Protein AF-A0A4S4KK33-F1 (afdb_monomer)

Solvent-accessible surface area (backbone atoms only — not comparable to full-atom values): 19042 Å² total; per-residue (Å²): 131,81,62,65,60,78,78,39,55,67,59,52,51,49,43,65,68,32,61,82,63,27,30,57,59,35,50,60,53,40,49,52,50,53,51,52,51,47,40,55,71,62,38,35,81,70,70,79,45,57,53,69,57,55,54,53,50,49,56,51,50,53,50,51,22,51,68,48,25,53,60,50,47,50,58,44,72,74,47,94,74,65,61,87,76,65,54,51,54,61,48,34,41,45,42,35,41,26,43,40,14,49,49,28,41,56,52,55,73,62,44,56,50,79,40,73,63,37,55,54,42,52,52,51,13,50,54,30,30,50,54,26,46,56,53,47,51,52,52,49,54,53,47,53,53,32,35,74,75,72,44,80,66,64,73,85,53,34,33,36,39,23,42,56,11,21,61,36,3,40,47,17,35,22,38,34,46,41,16,56,51,34,35,53,29,30,50,65,67,74,41,98,40,90,60,43,17,58,51,46,24,55,52,20,44,54,52,18,51,56,27,37,54,53,12,53,49,34,42,51,61,40,45,50,54,56,78,76,70,54,81,91,71,88,71,67,88,47,59,66,28,35,51,57,27,37,37,54,51,16,67,72,70,68,39,65,66,37,45,54,51,31,50,53,53,49,51,55,48,52,52,51,51,52,52,50,53,50,52,51,51,50,37,54,75,71,49,64,77,79,59,76,53,70,68,59,56,51,52,52,50,54,52,50,52,54,49,50,50,52,56,48,54,52,50,51,52,56,49,53,54,51,50,52,51,50,50,51,53,52,51,51,53,52,52,51,52,56,47,55,55,51,53,52,56,50,52,55,56,53,55,58,60,60,64,74,68,77,80,77,130

Mean predicted aligned error: 13.28 Å

Sequence (361 aa):
MPDPRVVYPRQAKRLITDPTKGIFVPLVVLSFATIIIGTINYGVPTGRISADFIYGLFWTYVSMSVIVCFPMLMIWFNKPHDLTQFTPAWAFLVFPMMLVGVVAFNVLRVIEASEPRALGVLLTGYIFQGLGFFMTFFYICIYIIRIMTTGFLDGHQANGAFVACGPPGFTALALISLGDAARKILKEHHLVSESAGEIWYASSVLSGLLLFGLAVFFFVFGALPYWFKLHKHLSEILGLGWILTLRKLGDIFGWNGFNIWHMIMTILMCITWVILFVLTAVAFWKGEIFISTPEEIIRDTYWLDMKLNQDLEKRSSDSEDIERGSENTTAEMSHYRRQAGRDQGHIETVTVQVHSVSARD

InterPro domains:
  IPR004695 Transporter protein SLAC1/Mae1/ Ssu1/TehA [PF03595] (6-280)
  IPR030185 Malic acid transport protein [PTHR31162] (6-294)
  IPR030185 Malic acid transport protein [cd09317] (6-277)
  IPR038665 Voltage-dependent anion channel superfamily [G3DSA:1.50.10.150] (5-292)

Secondary structure (DSSP, 8-state):
---HHHH-HHHHHHHHH-HHHHTTTHHHHHHHHHHHHHIIIIIGGGT-S-HHHHHHHHHHHHHHHHHHHHHHHHHHHTS---GGG--GGGGGGTHHHHHHHHHHHHHTTTS-TTSHHHHHHHHHHHHHHHHHHHHHHHHHHHHHHHHHHH-S--GGGGGHHHHTTHHHHHHHHHHHHHHHHHHHHHHHTT-S-TTHHHHHHHHHHHHHHHHHHHHHHHHHHHHHHHHHT--S--------HHHHHHHHHHHHHT-HHHHHHHHHHHHHHHHHHHHHHHHHHHHHHHTTTT---HHHHHHHHHHHHHHHHHHHHHHHHHHHHHHHHHHHHHHHHHHHHHHHHHHHHHHHHHHHHHHTSSS--

Foldseek 3Di:
DPDVCVVCVPVVVVLCLDLVSVLCVLVVLVVLLVVLLCCLVPVVVVVNDALVVSLVSLVVSQVSLCVSLPVSVVSNVVDDDDLLPQFLSSLSSLVSLLCSLVSLLSSLVRDDLLDPSNVVSLVSSVVSNVVSLVVLVVSLVSVVVNCVVNNADDDPRLLSLLSNLASLLQSLVSQLSSLQSQLSNCCSVVPDHNCPSVVSNVVSNVSSVVSLVVSVVSNVVSCVCVVPPDDPDDDHRDHPRSLSSLVVNCVVVVPVVSVVVSVVVVVVVVVNVVVNVVVVVVCVVVVVPPDDPPVVVVVVVVVVVVVVVVVVVVVVVVVVVVVVVVVVVVVVVVVVVVVVVVVVVVVVVVVVVVVVVPPDD

Nearest PDB structures (foldseek):
  8dp5-assembly1_C  TM=2.763E-01  e=9.494E+00  Homo sapiens

Radius of gyration: 33.26 Å; Cα contacts (8 Å, |Δi|>4): 345; chains: 1; bounding box: 112×92×53 Å

pLDDT: mean 78.85, std 16.41, range [33.22, 97.25]

Structure (mmCIF, N/CA/C/O backbone):
data_AF-A0A4S4KK33-F1
#
_entry.id   AF-A0A4S4KK33-F1
#
loop_
_atom_site.group_PDB
_atom_site.id
_atom_site.type_symbol
_atom_site.label_atom_id
_atom_site.label_alt_id
_atom_site.label_comp_id
_atom_site.label_asym_id
_atom_site.label_entity_id
_atom_site.label_seq_id
_atom_site.pdbx_PDB_ins_code
_atom_site.Cartn_x
_atom_site.Cartn_y
_atom_site.Cartn_z
_atom_site.occupancy
_atom_site.B_iso_or_equiv
_atom_site.auth_seq_id
_atom_site.auth_comp_id
_atom_site.auth_asym_id
_atom_site.auth_atom_id
_atom_site.pdbx_PDB_model_num
ATOM 1 N N . MET A 1 1 ? 20.549 -21.203 7.295 1.00 37.06 1 MET A N 1
ATOM 2 C CA . MET A 1 1 ? 21.391 -20.432 6.356 1.00 37.06 1 MET A CA 1
ATOM 3 C C . MET A 1 1 ? 21.739 -19.115 7.026 1.00 37.06 1 MET A C 1
ATOM 5 O O . MET A 1 1 ? 20.806 -18.459 7.476 1.00 37.06 1 MET A O 1
ATOM 9 N N . PRO A 1 2 ? 23.024 -18.757 7.180 1.00 33.22 2 PRO A N 1
ATOM 10 C CA . PRO A 1 2 ? 23.395 -17.434 7.669 1.00 33.22 2 PRO A CA 1
ATOM 11 C C . PRO A 1 2 ? 22.973 -16.373 6.641 1.00 33.22 2 PRO A C 1
ATOM 13 O O . PRO A 1 2 ? 23.063 -16.614 5.439 1.00 33.22 2 PRO A O 1
ATOM 16 N N . ASP A 1 3 ? 22.483 -15.229 7.118 1.00 37.06 3 ASP A N 1
ATOM 17 C CA . ASP A 1 3 ? 22.036 -14.097 6.297 1.00 37.06 3 ASP A CA 1
ATOM 18 C C . ASP A 1 3 ? 23.158 -13.654 5.323 1.00 37.06 3 ASP A C 1
ATOM 20 O O . ASP A 1 3 ? 24.266 -13.349 5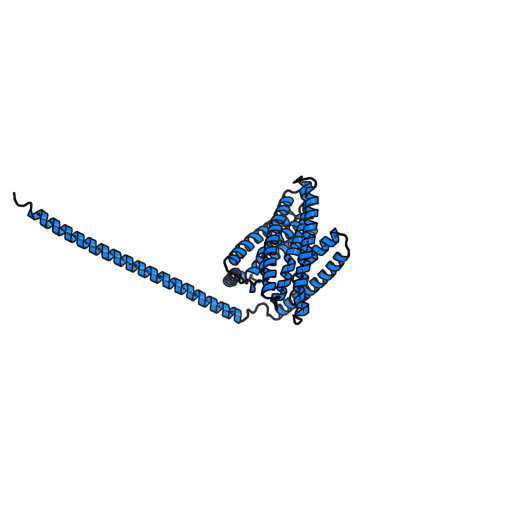.784 1.00 37.06 3 ASP A O 1
ATOM 24 N N . PRO A 1 4 ? 22.917 -13.593 3.995 1.00 46.47 4 PRO A N 1
ATOM 25 C CA . PRO A 1 4 ? 23.913 -13.171 3.003 1.00 46.47 4 PRO A CA 1
ATOM 26 C C . PRO A 1 4 ? 24.556 -11.809 3.309 1.00 46.47 4 PRO A C 1
ATOM 28 O O . PRO A 1 4 ? 25.685 -11.542 2.893 1.00 46.47 4 PRO A O 1
ATOM 31 N N . ARG A 1 5 ? 23.870 -10.948 4.075 1.00 43.03 5 ARG A N 1
ATOM 32 C CA . ARG A 1 5 ? 24.377 -9.636 4.512 1.00 43.03 5 ARG A CA 1
ATOM 33 C C . ARG A 1 5 ? 25.587 -9.734 5.441 1.00 43.03 5 ARG A C 1
ATOM 35 O O . ARG A 1 5 ? 26.415 -8.826 5.444 1.00 43.03 5 ARG A O 1
ATOM 42 N N . VAL A 1 6 ? 25.698 -10.827 6.197 1.00 43.81 6 VAL A N 1
ATOM 43 C CA . VAL A 1 6 ? 26.829 -11.095 7.099 1.00 43.81 6 VAL A CA 1
ATOM 44 C C . VAL A 1 6 ? 28.029 -11.640 6.321 1.00 43.81 6 VAL A C 1
ATOM 46 O O . VAL A 1 6 ? 29.170 -11.376 6.689 1.00 43.81 6 VAL A O 1
ATOM 49 N N . VAL A 1 7 ? 27.784 -12.346 5.214 1.00 49.03 7 VAL A N 1
ATOM 50 C CA . VAL A 1 7 ? 28.835 -12.994 4.414 1.00 49.03 7 VAL A CA 1
ATOM 51 C C . VAL A 1 7 ? 29.443 -12.033 3.377 1.00 49.03 7 VAL A C 1
ATOM 53 O O . VAL A 1 7 ? 30.643 -12.101 3.125 1.00 49.03 7 VAL A O 1
ATOM 56 N N . TYR A 1 8 ? 28.673 -11.068 2.844 1.00 49.62 8 TYR A N 1
ATOM 57 C CA . TYR A 1 8 ? 29.161 -10.086 1.856 1.00 49.62 8 TYR A CA 1
ATOM 58 C C . TYR A 1 8 ? 28.671 -8.643 2.117 1.00 49.62 8 TYR A C 1
ATOM 60 O O . TYR A 1 8 ? 27.920 -8.066 1.319 1.00 49.62 8 TYR A O 1
ATOM 68 N N . PRO A 1 9 ? 29.139 -7.976 3.191 1.00 52.44 9 PRO A N 1
ATOM 69 C CA . PRO A 1 9 ? 28.688 -6.628 3.568 1.00 52.44 9 PRO A CA 1
ATOM 70 C C . PRO A 1 9 ? 28.944 -5.565 2.483 1.00 52.44 9 PRO A C 1
ATOM 72 O O . PRO A 1 9 ? 28.237 -4.559 2.393 1.00 52.44 9 PRO A O 1
ATOM 75 N N . ARG A 1 10 ? 29.938 -5.788 1.613 1.00 55.59 10 ARG A N 1
ATOM 76 C CA . ARG A 1 10 ? 30.282 -4.877 0.510 1.00 55.59 10 ARG A CA 1
ATOM 77 C C . ARG A 1 10 ? 29.262 -4.918 -0.636 1.00 55.59 10 ARG A C 1
ATOM 79 O O . ARG A 1 10 ? 28.954 -3.862 -1.181 1.00 55.59 10 ARG A O 1
ATOM 86 N N . GLN A 1 11 ? 28.704 -6.085 -0.965 1.00 57.44 11 GLN A N 1
ATOM 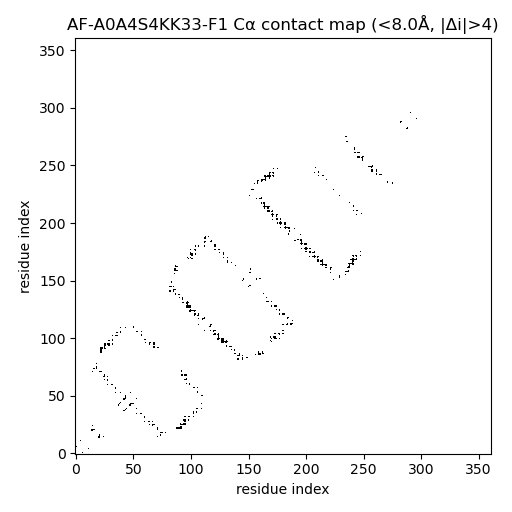87 C CA . GLN A 1 11 ? 27.673 -6.226 -2.006 1.00 57.44 11 GLN A CA 1
ATOM 88 C C . GLN A 1 11 ? 26.318 -5.679 -1.536 1.00 57.44 11 GLN A C 1
ATOM 90 O O . GLN A 1 11 ? 25.659 -4.961 -2.285 1.00 57.44 11 GLN A O 1
ATOM 95 N N . ALA A 1 12 ? 25.954 -5.889 -0.265 1.00 59.28 12 ALA A N 1
ATOM 96 C CA . ALA A 1 12 ? 24.765 -5.270 0.327 1.00 59.28 12 ALA A CA 1
ATOM 97 C C . ALA A 1 12 ? 24.847 -3.730 0.314 1.00 59.28 12 ALA A C 1
ATOM 99 O O . ALA A 1 12 ? 23.889 -3.056 -0.066 1.00 59.28 12 ALA A O 1
ATOM 100 N N . LYS A 1 13 ? 26.015 -3.159 0.652 1.00 59.53 13 LYS A N 1
ATOM 101 C CA . LYS A 1 13 ? 26.241 -1.706 0.574 1.00 59.53 13 LYS A CA 1
ATOM 102 C C . LYS A 1 13 ? 26.138 -1.180 -0.862 1.00 59.53 13 LYS A C 1
ATOM 104 O O . LYS A 1 13 ? 25.579 -0.106 -1.062 1.00 59.53 13 LYS A O 1
ATOM 109 N N . ARG A 1 14 ? 26.631 -1.923 -1.860 1.00 62.66 14 ARG A N 1
ATOM 110 C CA . ARG A 1 14 ? 26.489 -1.562 -3.284 1.00 62.66 14 ARG A CA 1
ATOM 111 C C . ARG A 1 14 ? 25.032 -1.545 -3.725 1.00 62.66 14 ARG A C 1
ATOM 113 O O . ARG A 1 14 ? 24.610 -0.548 -4.292 1.00 62.66 14 ARG A O 1
ATOM 120 N N . LEU A 1 15 ? 24.265 -2.584 -3.394 1.00 65.38 15 LEU A N 1
ATOM 121 C CA . LEU A 1 15 ? 22.841 -2.671 -3.731 1.00 65.38 15 LEU A CA 1
ATOM 122 C C . LEU A 1 15 ? 22.039 -1.490 -3.163 1.00 65.38 15 LEU A C 1
ATOM 124 O O . LEU A 1 15 ? 21.191 -0.933 -3.848 1.00 65.38 15 LEU A O 1
ATOM 128 N N . ILE A 1 16 ? 22.344 -1.090 -1.927 1.00 65.94 16 ILE A N 1
ATOM 129 C CA . ILE A 1 16 ? 21.713 0.051 -1.245 1.00 65.94 16 ILE A CA 1
ATOM 130 C C . ILE A 1 16 ? 22.127 1.400 -1.860 1.00 65.94 16 ILE A C 1
ATOM 132 O O . ILE A 1 16 ? 21.353 2.350 -1.829 1.00 65.94 16 ILE A O 1
ATOM 136 N N . THR A 1 17 ? 23.343 1.503 -2.402 1.00 64.81 17 THR A N 1
ATOM 137 C CA . THR A 1 17 ? 23.890 2.765 -2.941 1.00 64.81 17 THR A CA 1
ATOM 138 C C . THR A 1 17 ? 23.613 2.936 -4.444 1.00 64.81 17 THR A C 1
ATOM 140 O O . THR A 1 17 ? 23.771 4.032 -4.993 1.00 64.81 17 THR A O 1
ATOM 143 N N . ASP A 1 18 ? 23.210 1.866 -5.132 1.00 67.62 18 ASP A N 1
ATOM 144 C CA . ASP A 1 18 ? 22.768 1.914 -6.523 1.00 67.62 18 ASP A CA 1
ATOM 145 C C . ASP A 1 18 ? 21.332 2.468 -6.582 1.00 67.62 18 ASP A C 1
ATOM 147 O O . ASP A 1 18 ? 20.422 1.831 -6.053 1.00 67.62 18 ASP A O 1
ATOM 151 N N . PRO A 1 19 ? 21.091 3.627 -7.218 1.00 61.44 19 PRO A N 1
ATOM 152 C CA . PRO A 1 19 ? 19.757 4.220 -7.292 1.00 61.44 19 PRO A CA 1
ATOM 153 C C . PRO A 1 19 ? 18.752 3.301 -7.995 1.00 61.44 19 PRO A C 1
ATOM 155 O O . PRO A 1 19 ? 17.600 3.244 -7.585 1.00 61.44 19 PRO A O 1
ATOM 158 N N . THR A 1 20 ? 19.175 2.526 -8.997 1.00 65.69 20 THR A N 1
ATOM 159 C CA . THR A 1 20 ? 18.259 1.722 -9.822 1.00 65.69 20 THR A CA 1
ATOM 160 C C . THR A 1 20 ? 17.877 0.421 -9.129 1.00 65.69 20 THR A C 1
ATOM 162 O O . THR A 1 20 ? 16.727 -0.004 -9.197 1.00 65.69 20 THR A O 1
ATOM 165 N N . LYS A 1 21 ? 18.831 -0.215 -8.436 1.00 70.62 21 LYS A N 1
ATOM 166 C CA . LYS A 1 21 ? 18.584 -1.453 -7.679 1.00 70.62 21 LYS A CA 1
ATOM 167 C C . LYS A 1 21 ? 18.080 -1.177 -6.249 1.00 70.62 21 LYS A C 1
ATOM 169 O O . LYS A 1 21 ? 17.378 -2.006 -5.670 1.00 70.62 21 LYS A O 1
ATOM 174 N N . GLY A 1 22 ? 18.364 0.007 -5.705 1.00 75.69 22 GLY A N 1
ATOM 175 C CA . GLY A 1 22 ? 17.972 0.448 -4.365 1.00 75.69 22 GLY A CA 1
ATOM 176 C C . GLY A 1 22 ? 16.464 0.641 -4.175 1.00 75.69 22 GLY A C 1
ATOM 177 O O . GLY A 1 22 ? 15.975 0.509 -3.053 1.00 75.69 22 GLY A O 1
ATOM 178 N N . ILE A 1 23 ? 15.700 0.847 -5.259 1.00 82.50 23 ILE A N 1
ATOM 179 C CA . ILE A 1 23 ? 14.232 1.005 -5.211 1.00 82.50 23 ILE A CA 1
ATOM 180 C C . ILE A 1 23 ? 13.503 -0.206 -4.614 1.00 82.50 23 ILE A C 1
ATOM 182 O O . ILE A 1 23 ? 12.387 -0.068 -4.119 1.00 82.50 23 ILE A O 1
ATOM 186 N N . PHE A 1 24 ? 14.127 -1.389 -4.635 1.00 84.38 24 PHE A N 1
ATOM 187 C CA . PHE A 1 24 ? 13.557 -2.622 -4.091 1.00 84.38 24 PHE A CA 1
ATOM 188 C C . PHE A 1 24 ? 13.859 -2.816 -2.597 1.00 84.38 24 PHE A C 1
ATOM 190 O O . PHE A 1 24 ? 13.216 -3.636 -1.946 1.00 84.38 24 PHE A O 1
ATOM 197 N N . VAL A 1 25 ? 14.796 -2.061 -2.009 1.00 85.56 25 VAL A N 1
ATOM 198 C CA . VAL A 1 25 ? 15.148 -2.196 -0.582 1.00 85.56 25 VAL A CA 1
ATOM 199 C C . VAL A 1 25 ? 13.955 -1.917 0.349 1.00 85.56 25 VAL A C 1
ATOM 201 O O . VAL A 1 25 ? 13.741 -2.699 1.282 1.00 85.56 25 VAL A O 1
ATOM 204 N N . PRO A 1 26 ? 13.114 -0.893 0.101 1.00 90.44 26 PRO A N 1
ATOM 205 C CA . PRO A 1 26 ? 11.901 -0.657 0.885 1.00 90.44 26 PRO A CA 1
ATOM 206 C C . PRO A 1 26 ? 10.893 -1.823 0.866 1.00 90.44 26 PRO A C 1
ATOM 208 O O . PRO A 1 26 ? 10.092 -1.948 1.793 1.00 90.44 26 PRO A O 1
ATOM 211 N N . LEU A 1 27 ? 10.954 -2.739 -0.110 1.00 87.81 27 LEU A N 1
ATOM 212 C CA . LEU A 1 27 ? 10.070 -3.915 -0.156 1.00 87.81 27 LEU A CA 1
ATOM 213 C C . LEU A 1 27 ? 10.302 -4.895 1.004 1.00 87.81 27 LEU A C 1
ATOM 215 O O . LEU A 1 27 ? 9.400 -5.648 1.375 1.00 87.81 27 LEU A O 1
ATOM 219 N N . VAL A 1 28 ? 11.479 -4.856 1.634 1.00 89.12 28 VAL A N 1
ATOM 220 C CA . VAL A 1 28 ? 11.723 -5.603 2.875 1.00 89.12 28 VAL A CA 1
ATOM 221 C C . VAL A 1 28 ? 10.777 -5.113 3.972 1.00 89.12 28 VAL A C 1
ATOM 223 O O . VAL A 1 28 ? 10.127 -5.921 4.629 1.00 89.12 28 VAL A O 1
ATOM 226 N N . VAL A 1 29 ? 10.628 -3.792 4.121 1.00 92.81 29 VAL A N 1
ATOM 227 C CA . VAL A 1 29 ? 9.675 -3.198 5.073 1.00 92.81 29 VAL A CA 1
ATOM 228 C C . VAL A 1 29 ? 8.245 -3.544 4.674 1.00 92.81 29 VAL A C 1
ATOM 230 O O . VAL A 1 29 ? 7.446 -3.931 5.521 1.00 92.81 29 VAL A O 1
ATOM 233 N N . LEU A 1 30 ? 7.930 -3.503 3.377 1.00 90.81 30 LEU A N 1
ATOM 234 C CA . LEU A 1 30 ? 6.617 -3.900 2.864 1.00 90.81 30 LEU A CA 1
ATOM 235 C C . LEU A 1 30 ? 6.228 -5.332 3.274 1.00 90.81 30 LEU A C 1
ATOM 237 O O . LEU A 1 30 ? 5.075 -5.589 3.620 1.00 90.81 30 LEU A O 1
ATOM 241 N N . SER A 1 31 ? 7.195 -6.249 3.306 1.00 91.12 31 SER A N 1
ATOM 242 C CA . SER A 1 31 ? 6.968 -7.632 3.738 1.00 91.12 31 SER A CA 1
ATOM 243 C C . SER A 1 31 ? 6.550 -7.703 5.213 1.00 91.12 31 SER A C 1
ATOM 245 O O . SER A 1 31 ? 5.610 -8.427 5.547 1.00 91.12 31 SER A O 1
ATOM 247 N N . PHE A 1 32 ? 7.138 -6.880 6.090 1.00 91.75 32 PHE A N 1
ATOM 248 C CA . PHE A 1 32 ? 6.698 -6.768 7.489 1.00 91.75 32 PHE A CA 1
ATOM 249 C C . PHE A 1 32 ? 5.241 -6.305 7.616 1.00 91.75 32 PHE A C 1
ATOM 251 O O . PHE A 1 32 ? 4.523 -6.833 8.461 1.00 91.75 32 PHE A O 1
ATOM 258 N N . ALA A 1 33 ? 4.764 -5.402 6.751 1.00 92.81 33 ALA A N 1
ATOM 259 C CA . ALA A 1 33 ? 3.347 -5.017 6.731 1.00 92.81 33 ALA A CA 1
ATOM 260 C C . ALA A 1 33 ? 2.433 -6.229 6.497 1.00 92.81 33 ALA A C 1
ATOM 262 O O . ALA A 1 33 ? 1.457 -6.418 7.222 1.00 92.81 33 ALA A O 1
ATOM 263 N N . THR A 1 34 ? 2.763 -7.080 5.520 1.00 90.94 34 THR A N 1
ATOM 264 C CA . THR A 1 34 ? 1.965 -8.286 5.239 1.00 90.94 34 THR A CA 1
ATOM 265 C C . THR A 1 34 ? 1.985 -9.284 6.397 1.00 90.94 34 THR A C 1
ATOM 267 O O . THR A 1 34 ? 0.947 -9.862 6.712 1.00 90.94 34 THR A O 1
ATOM 270 N N . ILE A 1 35 ? 3.121 -9.420 7.093 1.00 93.38 35 ILE A N 1
ATOM 271 C CA . ILE A 1 35 ? 3.243 -10.252 8.298 1.00 93.38 35 ILE A CA 1
ATOM 272 C C . ILE A 1 35 ? 2.356 -9.708 9.421 1.00 93.38 35 ILE A C 1
ATOM 274 O O . ILE A 1 35 ? 1.626 -10.478 10.041 1.00 93.38 35 ILE A O 1
ATOM 278 N N . ILE A 1 36 ? 2.364 -8.395 9.670 1.00 93.81 36 ILE A N 1
ATOM 279 C CA . ILE A 1 36 ? 1.508 -7.764 10.687 1.00 93.81 36 ILE A CA 1
ATOM 280 C C . ILE A 1 36 ? 0.030 -7.987 10.350 1.00 93.81 36 ILE A C 1
ATOM 282 O O . ILE A 1 36 ? -0.731 -8.453 11.195 1.00 93.81 36 ILE A O 1
ATOM 286 N N . ILE A 1 37 ? -0.376 -7.735 9.103 1.00 93.44 37 ILE A N 1
ATOM 287 C CA . ILE A 1 37 ? -1.761 -7.938 8.650 1.00 93.44 37 ILE A CA 1
ATOM 288 C C . ILE A 1 37 ? -2.169 -9.415 8.766 1.00 93.44 37 ILE A C 1
ATOM 290 O O . ILE A 1 37 ? -3.276 -9.719 9.211 1.00 93.44 37 ILE A O 1
ATOM 294 N N . GLY A 1 38 ? -1.285 -10.349 8.406 1.00 91.56 38 GLY A N 1
ATOM 295 C CA . GLY A 1 38 ? -1.512 -11.783 8.593 1.00 91.56 38 GLY A CA 1
ATOM 296 C C . GLY A 1 38 ? -1.662 -12.154 10.070 1.00 91.56 38 GLY A C 1
ATOM 297 O O . GLY A 1 38 ? -2.585 -12.872 10.442 1.00 91.56 38 GLY A O 1
ATOM 298 N N . THR A 1 39 ? -0.816 -11.594 10.930 1.00 92.44 39 THR A N 1
ATOM 299 C CA . THR A 1 39 ? -0.858 -11.802 12.384 1.00 92.44 39 THR A CA 1
ATOM 300 C C . THR A 1 39 ? -2.175 -11.300 12.985 1.00 92.44 39 THR A C 1
ATOM 302 O O . THR A 1 39 ? -2.770 -11.977 13.820 1.00 92.44 39 THR A O 1
ATOM 305 N N . ILE A 1 40 ? -2.683 -10.161 12.511 1.00 92.88 40 ILE A N 1
ATOM 306 C CA . ILE A 1 40 ? -3.990 -9.618 12.907 1.00 92.88 40 ILE A CA 1
ATOM 307 C C . ILE A 1 40 ? -5.134 -10.531 12.453 1.00 92.88 40 ILE A C 1
ATOM 309 O O . ILE A 1 40 ? -6.043 -10.803 13.228 1.00 92.88 40 ILE A O 1
ATOM 313 N N . ASN A 1 41 ? -5.107 -11.020 11.212 1.00 90.06 41 ASN A N 1
ATOM 314 C CA . ASN A 1 41 ? -6.209 -11.821 10.671 1.00 90.06 41 ASN A CA 1
ATOM 315 C C . ASN A 1 41 ? -6.233 -13.270 11.175 1.00 90.06 41 ASN A C 1
ATOM 317 O O . ASN A 1 41 ? -7.313 -13.843 11.276 1.00 90.06 41 ASN A O 1
ATOM 321 N N . TYR A 1 42 ? -5.077 -13.861 11.485 1.00 89.06 42 TYR A N 1
ATOM 322 C CA . TYR A 1 42 ? -4.979 -15.279 11.854 1.00 89.06 42 TYR A CA 1
ATOM 323 C C . TYR A 1 42 ? -4.537 -15.508 13.300 1.00 89.06 42 TYR A C 1
ATOM 325 O O . TYR A 1 42 ? -4.951 -16.482 13.916 1.00 89.06 42 TYR A O 1
ATOM 333 N N . GLY A 1 43 ? -3.704 -14.632 13.858 1.00 86.81 43 GLY A N 1
ATOM 334 C CA . GLY A 1 43 ? -3.152 -14.792 15.202 1.00 86.81 43 GLY A CA 1
ATOM 335 C C . GLY A 1 43 ? -4.055 -14.228 16.297 1.00 86.81 43 GLY A C 1
ATOM 336 O O . GLY A 1 43 ? -4.306 -14.907 17.291 1.00 86.81 43 GLY A O 1
ATOM 337 N N . VAL A 1 44 ? -4.600 -13.025 16.107 1.00 88.31 44 VAL A N 1
ATOM 338 C CA . VAL A 1 44 ? -5.472 -12.375 17.106 1.00 88.31 44 VAL A CA 1
ATOM 339 C C . VAL A 1 44 ? -6.753 -13.177 17.388 1.00 88.31 44 VAL A C 1
ATOM 341 O O . VAL A 1 44 ? -7.036 -13.403 18.564 1.00 88.31 44 VAL A O 1
ATOM 344 N N . PRO A 1 45 ? -7.489 -13.715 16.389 1.00 88.06 45 PRO A N 1
ATOM 345 C CA . PRO A 1 45 ? -8.699 -14.499 16.659 1.00 88.06 45 PRO A CA 1
ATOM 346 C C . PRO A 1 45 ? -8.458 -15.778 17.471 1.00 88.06 45 PRO A C 1
ATOM 348 O O . PRO A 1 45 ? -9.393 -16.315 18.052 1.00 88.06 45 PRO A O 1
ATOM 351 N N . THR A 1 46 ? -7.216 -16.271 17.538 1.00 86.69 46 THR A N 1
ATOM 352 C CA . THR A 1 46 ? -6.866 -17.443 18.361 1.00 86.69 46 THR A CA 1
ATOM 353 C C . THR A 1 46 ? -6.653 -17.108 19.840 1.00 86.69 46 THR A C 1
ATOM 355 O O . THR A 1 46 ? -6.372 -18.009 20.628 1.00 86.69 46 THR A O 1
ATOM 358 N N . GLY A 1 47 ? -6.724 -15.827 20.225 1.00 83.06 47 GLY A N 1
ATOM 359 C CA . GLY A 1 47 ? -6.492 -15.352 21.594 1.00 83.06 47 GLY A CA 1
ATOM 360 C C . GLY A 1 47 ? -5.029 -15.405 22.049 1.00 83.06 47 GLY A C 1
ATOM 361 O O . GLY A 1 47 ? -4.723 -15.049 23.181 1.00 83.06 47 GLY A O 1
ATOM 362 N N . ARG A 1 48 ? -4.104 -15.839 21.181 1.00 81.62 48 ARG A N 1
ATOM 363 C CA . ARG A 1 48 ? -2.672 -15.981 21.504 1.00 81.62 48 ARG A CA 1
ATOM 364 C C . ARG A 1 48 ? -1.897 -14.667 21.438 1.00 81.62 48 ARG A C 1
ATOM 366 O O . ARG A 1 48 ? -0.775 -14.603 21.930 1.00 81.62 48 ARG A O 1
ATOM 373 N N . ILE A 1 49 ? -2.457 -13.649 20.788 1.00 88.25 49 ILE A N 1
ATOM 374 C CA . ILE A 1 49 ? -1.784 -12.379 20.512 1.00 88.25 49 ILE A CA 1
ATOM 375 C C . ILE A 1 49 ? -2.624 -11.239 21.077 1.00 88.25 49 ILE A C 1
ATOM 377 O O . ILE A 1 49 ? -3.787 -11.093 20.714 1.00 88.25 49 ILE A O 1
ATOM 381 N N . SER A 1 50 ? -2.015 -10.439 21.954 1.00 90.44 50 SER A N 1
ATOM 382 C CA . SER A 1 50 ? -2.654 -9.280 22.587 1.00 90.44 50 SER A CA 1
ATOM 383 C C . SER A 1 50 ? -2.717 -8.069 21.648 1.00 90.44 50 SER A C 1
ATOM 385 O O . SER A 1 50 ? -1.835 -7.874 20.805 1.00 90.44 50 SER A O 1
ATOM 387 N N . ALA A 1 51 ? -3.723 -7.214 21.848 1.00 90.06 51 ALA A N 1
ATOM 388 C CA . ALA A 1 51 ? -3.858 -5.919 21.183 1.00 90.06 51 ALA A CA 1
ATOM 389 C C . ALA A 1 51 ? -2.632 -5.013 21.410 1.00 90.06 51 ALA A C 1
ATOM 391 O O . ALA A 1 51 ? -2.162 -4.368 20.471 1.00 90.06 51 ALA A O 1
ATOM 392 N N . ASP A 1 52 ? -2.043 -5.041 22.612 1.00 91.94 52 ASP A N 1
ATOM 393 C CA . ASP A 1 52 ? -0.845 -4.256 22.951 1.00 91.94 52 ASP A CA 1
ATOM 394 C C . ASP A 1 52 ? 0.364 -4.631 22.083 1.00 91.94 52 ASP A C 1
ATOM 396 O O . ASP A 1 52 ? 1.142 -3.772 21.662 1.00 91.94 52 ASP A O 1
ATOM 400 N N . PHE A 1 53 ? 0.513 -5.921 21.766 1.00 93.56 53 PHE A N 1
ATOM 401 C CA . PHE A 1 53 ? 1.596 -6.394 20.907 1.00 93.56 53 PHE A CA 1
ATOM 402 C C . PHE A 1 53 ? 1.425 -5.892 19.470 1.00 93.56 53 PHE A C 1
ATOM 404 O O . PHE A 1 53 ? 2.381 -5.423 18.853 1.00 93.56 53 PHE A O 1
ATOM 411 N N . ILE A 1 54 ? 0.194 -5.926 18.950 1.00 94.56 54 ILE A N 1
ATOM 412 C CA . ILE A 1 54 ? -0.134 -5.390 17.623 1.00 94.56 54 ILE A CA 1
ATOM 413 C C . ILE A 1 54 ? 0.107 -3.876 17.563 1.00 94.56 54 ILE A C 1
ATOM 415 O O . ILE A 1 54 ? 0.652 -3.381 16.576 1.00 94.56 54 ILE A O 1
ATOM 419 N N . TYR A 1 55 ? -0.228 -3.145 18.627 1.00 94.94 55 TYR A N 1
ATOM 420 C CA . TYR A 1 55 ? 0.061 -1.717 18.737 1.00 94.94 55 TYR A CA 1
ATOM 421 C C . TYR A 1 55 ? 1.573 -1.425 18.719 1.00 94.94 55 TYR A C 1
ATOM 423 O O . TYR A 1 55 ? 2.024 -0.524 18.009 1.00 94.94 55 TYR A O 1
ATOM 431 N N . GLY A 1 56 ? 2.385 -2.222 19.422 1.00 95.06 56 GLY A N 1
ATOM 432 C CA . GLY A 1 56 ? 3.848 -2.121 19.358 1.00 95.06 56 GLY A CA 1
ATOM 433 C C . GLY A 1 56 ? 4.414 -2.421 17.962 1.00 95.06 56 GLY A C 1
ATOM 434 O O . GLY A 1 56 ? 5.301 -1.712 17.472 1.00 95.06 56 GLY A O 1
ATOM 435 N N . LEU A 1 57 ? 3.864 -3.428 17.274 1.00 95.56 57 LEU A N 1
ATOM 436 C CA . LEU A 1 57 ? 4.235 -3.753 15.894 1.00 95.56 57 LEU A CA 1
ATOM 437 C C . LEU A 1 57 ? 3.874 -2.633 14.912 1.00 95.56 57 LEU A C 1
ATOM 439 O O . LEU A 1 57 ? 4.652 -2.359 13.999 1.00 95.56 57 LEU A O 1
ATOM 443 N N . PHE A 1 58 ? 2.739 -1.959 15.111 1.00 96.50 58 PHE A N 1
ATOM 444 C CA . PHE A 1 58 ? 2.337 -0.813 14.296 1.00 96.50 58 PHE A CA 1
ATOM 445 C C . PHE A 1 58 ? 3.389 0.302 14.330 1.00 96.50 58 PHE A C 1
ATOM 447 O O . PHE A 1 58 ? 3.889 0.710 13.282 1.00 96.50 58 PHE A O 1
ATOM 454 N N . TRP A 1 59 ? 3.794 0.752 15.519 1.00 97.25 59 TRP A N 1
ATOM 455 C CA . TRP A 1 59 ? 4.801 1.812 15.648 1.00 97.25 59 TRP A CA 1
ATOM 456 C C . TRP A 1 59 ? 6.186 1.389 15.164 1.00 97.25 59 TRP A C 1
ATOM 458 O O . TRP A 1 59 ? 6.914 2.196 14.580 1.00 97.25 59 TRP A O 1
ATOM 468 N N . THR A 1 60 ? 6.530 0.113 15.344 1.00 96.50 60 THR A N 1
ATOM 469 C CA . THR A 1 60 ? 7.750 -0.469 14.770 1.00 96.50 60 THR A CA 1
ATOM 470 C C . THR A 1 60 ? 7.731 -0.366 13.244 1.00 96.50 60 THR A C 1
ATOM 472 O O . THR A 1 60 ? 8.699 0.100 12.644 1.00 96.50 60 THR A O 1
ATOM 475 N N . TYR A 1 61 ? 6.612 -0.724 12.609 1.00 96.69 61 TYR A N 1
ATOM 476 C CA . TYR A 1 61 ? 6.441 -0.631 11.161 1.00 96.69 61 TYR A CA 1
ATOM 477 C C . TYR A 1 61 ? 6.508 0.810 10.645 1.00 96.69 61 TYR A C 1
ATOM 479 O O . TYR A 1 61 ? 7.195 1.074 9.656 1.00 96.69 61 TYR A O 1
ATOM 487 N N . VAL A 1 62 ? 5.840 1.749 11.323 1.00 97.06 62 VAL A N 1
ATOM 488 C CA . VAL A 1 62 ? 5.896 3.182 10.988 1.00 97.06 62 VAL A CA 1
ATOM 489 C C . VAL A 1 62 ? 7.341 3.681 11.042 1.00 97.06 62 VAL A C 1
ATOM 491 O O . VAL A 1 62 ? 7.827 4.281 10.084 1.00 97.06 62 VAL A O 1
ATOM 494 N N . SER A 1 63 ? 8.058 3.359 12.121 1.00 96.75 63 SER A N 1
ATOM 495 C CA . SER A 1 63 ? 9.451 3.773 12.314 1.00 96.75 63 SER A CA 1
ATOM 496 C C . SER A 1 63 ? 10.372 3.189 11.242 1.00 96.75 63 SER A C 1
ATOM 498 O O . SER A 1 63 ? 11.142 3.922 10.625 1.00 96.75 63 SER A O 1
ATOM 500 N N . MET A 1 64 ? 10.257 1.887 10.954 1.00 95.25 64 MET A N 1
ATOM 501 C CA . MET A 1 64 ? 11.016 1.239 9.878 1.00 95.25 64 MET A CA 1
ATOM 502 C C . MET A 1 64 ? 10.705 1.847 8.509 1.00 95.25 64 MET A C 1
ATOM 504 O O . MET A 1 64 ? 11.616 2.052 7.709 1.00 95.25 64 MET A O 1
ATOM 508 N N . SER A 1 65 ? 9.438 2.174 8.242 1.00 95.19 65 SER A N 1
ATOM 509 C CA . SER A 1 65 ? 9.021 2.789 6.980 1.00 95.19 65 SER A CA 1
ATOM 510 C C . SER A 1 65 ? 9.687 4.147 6.782 1.00 95.19 65 SER A C 1
ATOM 512 O O . SER A 1 65 ? 10.254 4.391 5.722 1.00 95.19 65 SER A O 1
ATOM 514 N N . VAL A 1 66 ? 9.706 4.999 7.809 1.00 94.88 66 VAL A N 1
ATOM 515 C CA . VAL A 1 66 ? 10.373 6.310 7.758 1.00 94.88 66 VAL A CA 1
ATOM 516 C C . VAL A 1 66 ? 11.892 6.152 7.617 1.00 94.88 66 VAL A C 1
ATOM 518 O O . VAL A 1 66 ? 12.486 6.724 6.703 1.00 94.88 66 VAL A O 1
ATOM 521 N N . ILE A 1 67 ? 12.517 5.338 8.473 1.00 94.75 67 ILE A N 1
ATOM 522 C CA . ILE A 1 67 ? 13.979 5.161 8.517 1.00 94.75 67 ILE A CA 1
ATOM 523 C C . ILE A 1 67 ? 14.525 4.575 7.213 1.00 94.75 67 ILE A C 1
ATOM 525 O O . ILE A 1 67 ? 15.642 4.903 6.829 1.00 94.75 67 ILE A O 1
ATOM 529 N N . VAL A 1 68 ? 13.769 3.723 6.517 1.00 92.06 68 VAL A N 1
ATOM 530 C CA . VAL A 1 68 ? 14.215 3.141 5.243 1.00 92.06 68 VAL A CA 1
ATOM 531 C C . VAL A 1 68 ? 13.865 4.040 4.057 1.00 92.06 68 VAL A C 1
ATOM 533 O O . VAL A 1 68 ? 14.706 4.228 3.178 1.00 92.06 68 VAL A O 1
ATOM 536 N N . CYS A 1 69 ? 12.660 4.616 4.010 1.00 92.06 69 CYS A N 1
ATOM 537 C CA . CYS A 1 69 ? 12.223 5.363 2.831 1.00 92.06 69 CYS A CA 1
ATOM 538 C C . CYS A 1 69 ? 12.948 6.705 2.680 1.00 92.06 69 CYS A C 1
ATOM 540 O O . CYS A 1 69 ? 13.365 7.031 1.574 1.00 92.06 69 CYS A O 1
ATOM 542 N N . PHE A 1 70 ? 13.153 7.479 3.754 1.00 91.62 70 PHE A N 1
ATOM 543 C CA . PHE A 1 70 ? 13.779 8.806 3.638 1.00 91.62 70 PHE A CA 1
ATOM 544 C C . PHE A 1 70 ? 15.229 8.765 3.125 1.00 91.62 70 PHE A C 1
ATOM 546 O O . PHE A 1 70 ? 15.528 9.491 2.176 1.00 91.62 70 PHE A O 1
ATOM 553 N N . PRO A 1 71 ? 16.132 7.913 3.652 1.00 90.12 71 PRO A N 1
ATOM 554 C CA . PRO A 1 71 ? 17.480 7.784 3.100 1.00 90.12 71 PRO A CA 1
ATOM 555 C C . PRO A 1 71 ? 17.484 7.294 1.652 1.00 90.12 71 PRO A C 1
ATOM 557 O O . PRO A 1 71 ? 18.272 7.782 0.846 1.00 90.12 71 PRO A O 1
ATOM 560 N N . MET A 1 72 ? 16.585 6.374 1.293 1.00 87.31 72 MET A N 1
ATOM 561 C CA . MET A 1 72 ? 16.477 5.893 -0.087 1.00 87.31 72 MET A CA 1
ATOM 562 C C . MET A 1 72 ? 15.985 6.986 -1.035 1.00 87.31 72 MET A C 1
ATOM 564 O O . MET A 1 72 ? 16.546 7.149 -2.113 1.00 87.31 72 MET A O 1
ATOM 568 N N . LEU A 1 73 ? 15.004 7.790 -0.615 1.00 88.88 73 LEU A N 1
ATOM 569 C CA . LEU A 1 73 ? 14.565 8.974 -1.355 1.00 88.88 73 LEU A CA 1
ATOM 570 C C . LEU A 1 73 ? 15.691 10.005 -1.480 1.00 88.88 73 LEU A C 1
ATOM 572 O O . LEU A 1 73 ? 15.859 10.584 -2.545 1.00 88.88 73 LEU A O 1
ATOM 576 N N . MET A 1 74 ? 16.499 10.209 -0.438 1.00 86.88 74 MET A N 1
ATOM 577 C CA . MET A 1 74 ? 17.658 11.103 -0.499 1.00 86.88 74 MET A CA 1
ATOM 578 C C . MET A 1 74 ? 18.690 10.616 -1.526 1.00 86.88 74 MET A C 1
ATOM 580 O O . MET A 1 74 ? 19.151 11.399 -2.352 1.00 86.88 74 MET A O 1
ATOM 584 N N . ILE A 1 75 ? 19.044 9.328 -1.510 1.00 85.50 75 ILE A N 1
ATOM 585 C CA . ILE A 1 75 ? 19.964 8.733 -2.495 1.00 85.50 75 ILE A CA 1
ATOM 586 C C . ILE A 1 75 ? 19.393 8.866 -3.910 1.00 85.50 75 ILE A C 1
ATOM 588 O O . ILE A 1 75 ? 20.126 9.206 -4.839 1.00 85.50 75 ILE A O 1
ATOM 592 N N . TRP A 1 76 ? 18.090 8.632 -4.053 1.00 84.62 76 TRP A N 1
ATOM 593 C CA . TRP A 1 76 ? 17.366 8.746 -5.309 1.00 84.62 76 TRP A CA 1
ATOM 594 C C . TRP A 1 76 ? 17.388 10.180 -5.857 1.00 84.62 76 TRP A C 1
ATOM 596 O O . TRP A 1 76 ? 17.842 10.411 -6.971 1.00 84.62 76 TRP A O 1
ATOM 606 N N . PHE A 1 77 ? 16.987 11.180 -5.073 1.00 85.12 77 PHE A N 1
ATOM 607 C CA . PHE A 1 77 ? 16.922 12.567 -5.546 1.00 85.12 77 PHE A CA 1
ATOM 608 C C . PHE A 1 77 ? 18.290 13.244 -5.711 1.00 85.12 77 PHE A C 1
ATOM 610 O O . PHE A 1 77 ? 18.385 14.250 -6.408 1.00 85.12 77 PHE A O 1
ATOM 617 N N . ASN A 1 78 ? 19.360 12.684 -5.141 1.00 85.56 78 ASN A N 1
ATOM 618 C CA . ASN A 1 78 ? 20.725 13.184 -5.330 1.00 85.56 78 ASN A CA 1
ATOM 619 C C . ASN A 1 78 ? 21.338 12.837 -6.697 1.00 85.56 78 ASN A C 1
ATOM 621 O O . ASN A 1 78 ? 22.463 13.252 -6.981 1.00 85.56 78 ASN A O 1
ATOM 625 N N . LYS A 1 79 ? 20.644 12.069 -7.543 1.00 80.88 79 LYS A N 1
ATOM 626 C CA . LYS A 1 79 ? 21.110 11.733 -8.891 1.00 80.88 79 LYS A CA 1
ATOM 627 C C . LYS A 1 79 ? 20.091 12.178 -9.943 1.00 80.88 79 LYS A C 1
ATOM 629 O O . LYS A 1 79 ? 18.890 11.998 -9.738 1.00 80.88 79 LYS A O 1
ATOM 634 N N . PRO A 1 80 ? 20.536 12.738 -11.080 1.00 81.06 80 PRO A N 1
ATOM 635 C CA . PRO A 1 80 ? 19.641 13.002 -12.196 1.00 81.06 80 PRO A CA 1
ATOM 636 C C . PRO A 1 80 ? 19.154 11.676 -12.790 1.00 81.06 80 PRO A C 1
ATOM 638 O O . PRO A 1 80 ? 19.933 10.738 -12.959 1.00 81.06 80 PRO A O 1
ATOM 641 N N . HIS A 1 81 ? 17.864 11.613 -13.106 1.00 81.12 81 HIS A N 1
ATOM 642 C CA . HIS A 1 81 ? 17.224 10.447 -13.708 1.00 81.12 81 HIS A CA 1
ATOM 643 C C . HIS A 1 81 ? 16.633 10.837 -15.060 1.00 81.12 81 HIS A C 1
ATOM 645 O O . HIS A 1 81 ? 15.974 11.871 -15.174 1.00 81.12 81 HIS A O 1
ATOM 651 N N . ASP A 1 82 ? 16.854 10.003 -16.073 1.00 83.31 82 ASP A N 1
ATOM 652 C CA . ASP A 1 82 ? 16.207 10.171 -17.370 1.00 83.31 82 ASP A CA 1
ATOM 653 C C . ASP A 1 82 ? 14.750 9.687 -17.301 1.00 83.31 82 ASP A C 1
ATOM 655 O O . ASP A 1 82 ? 14.461 8.568 -16.864 1.00 83.31 82 ASP A O 1
ATOM 659 N N . LEU A 1 83 ? 13.830 10.532 -17.765 1.00 82.06 83 LEU A N 1
ATOM 660 C CA . LEU A 1 83 ? 12.401 10.243 -17.837 1.00 82.06 83 LEU A CA 1
ATOM 661 C C . LEU A 1 83 ? 12.083 9.098 -18.805 1.00 82.06 83 LEU A C 1
ATOM 663 O O . LEU A 1 83 ? 11.081 8.413 -18.609 1.00 82.06 83 LEU A O 1
ATOM 667 N N . THR A 1 84 ? 12.919 8.840 -19.817 1.00 81.44 84 THR A N 1
ATOM 668 C CA . THR A 1 84 ? 12.684 7.728 -20.760 1.00 81.44 84 THR A CA 1
ATOM 669 C C . THR A 1 84 ? 12.764 6.356 -20.079 1.00 81.44 84 THR A C 1
ATOM 671 O O . THR A 1 84 ? 12.053 5.417 -20.455 1.00 81.44 84 THR A O 1
ATOM 674 N N . GLN A 1 85 ? 13.571 6.261 -19.018 1.00 80.25 85 GLN A N 1
ATOM 675 C CA . GLN A 1 85 ? 13.792 5.049 -18.228 1.00 80.25 85 GLN A CA 1
ATOM 676 C C . GLN A 1 85 ? 12.824 4.916 -17.050 1.00 80.25 85 GLN A C 1
ATOM 678 O O . GLN A 1 85 ? 12.922 3.964 -16.275 1.00 80.25 85 GLN A O 1
ATOM 683 N N . PHE A 1 86 ? 11.889 5.857 -16.896 1.00 84.12 86 PHE A N 1
ATOM 684 C CA . PHE A 1 86 ? 10.946 5.839 -15.791 1.00 84.12 86 PHE A CA 1
ATOM 685 C C . PHE A 1 86 ? 10.077 4.579 -15.834 1.00 84.12 86 PHE A C 1
ATOM 687 O O . PHE A 1 86 ? 9.452 4.260 -16.849 1.00 84.12 86 PHE A O 1
ATOM 694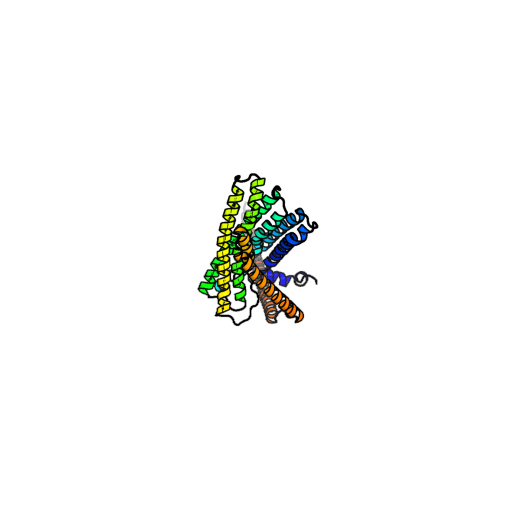 N N . THR A 1 87 ? 9.991 3.895 -14.692 1.00 83.25 87 THR A N 1
ATOM 695 C CA . THR A 1 87 ? 9.098 2.750 -14.502 1.00 83.25 87 THR A CA 1
ATOM 696 C C . THR A 1 87 ? 8.210 2.976 -13.279 1.00 83.25 87 THR A C 1
ATOM 698 O O . THR A 1 87 ? 8.668 3.563 -12.295 1.00 83.25 87 THR A O 1
ATOM 701 N N . PRO A 1 88 ? 6.961 2.475 -13.267 1.00 82.81 88 PRO A N 1
ATOM 702 C CA . PRO A 1 88 ? 6.095 2.603 -12.092 1.00 82.81 88 PRO A CA 1
ATOM 703 C C . PRO A 1 88 ? 6.670 1.958 -10.821 1.00 82.81 88 PRO A C 1
ATOM 705 O O . PRO A 1 88 ? 6.307 2.356 -9.717 1.00 82.81 88 PRO A O 1
ATOM 708 N N . ALA A 1 89 ? 7.602 1.006 -10.958 1.00 83.81 89 ALA A N 1
ATOM 709 C CA . ALA A 1 89 ? 8.310 0.384 -9.839 1.00 83.81 89 ALA A CA 1
ATOM 710 C C . ALA A 1 89 ? 9.114 1.389 -8.998 1.00 83.81 89 ALA A C 1
ATOM 712 O O . ALA A 1 89 ? 9.372 1.139 -7.825 1.00 83.81 89 ALA A O 1
ATOM 713 N N . TRP A 1 90 ? 9.466 2.558 -9.539 1.00 87.06 90 TRP A N 1
ATOM 714 C CA . TRP A 1 90 ? 10.155 3.604 -8.775 1.00 87.06 90 TRP A CA 1
ATOM 715 C C . TRP A 1 90 ? 9.314 4.113 -7.596 1.00 87.06 90 TRP A C 1
ATOM 717 O O . TRP A 1 90 ? 9.855 4.562 -6.586 1.00 87.06 90 TRP A O 1
ATOM 727 N N . ALA A 1 91 ? 7.989 3.952 -7.661 1.00 88.00 91 ALA A N 1
ATOM 728 C CA . ALA A 1 91 ? 7.100 4.264 -6.552 1.00 88.00 91 ALA A CA 1
ATOM 729 C C . ALA A 1 91 ? 7.320 3.358 -5.320 1.00 88.00 91 ALA A C 1
ATOM 731 O O . ALA A 1 91 ? 6.898 3.720 -4.222 1.00 88.00 91 ALA A O 1
ATOM 732 N N . PHE A 1 92 ? 8.030 2.226 -5.440 1.00 88.88 92 PHE A N 1
ATOM 733 C CA . PHE A 1 92 ? 8.372 1.360 -4.302 1.00 88.88 92 PHE A CA 1
ATOM 734 C C . PHE A 1 92 ? 9.123 2.092 -3.186 1.00 88.88 92 PHE A C 1
ATOM 736 O O . PHE A 1 92 ? 8.972 1.730 -2.019 1.00 88.88 92 PHE A O 1
ATOM 743 N N . LEU A 1 93 ? 9.829 3.178 -3.515 1.00 90.12 93 LEU A N 1
ATOM 744 C CA . LEU A 1 93 ? 10.494 4.056 -2.552 1.00 90.12 93 LEU A CA 1
ATOM 745 C C . LEU A 1 93 ? 9.555 4.658 -1.498 1.00 90.12 93 LEU A C 1
ATOM 747 O O . LEU A 1 93 ? 9.998 4.962 -0.395 1.00 90.12 93 LEU A O 1
ATOM 751 N N . VAL A 1 94 ? 8.268 4.822 -1.817 1.00 91.69 94 VAL A N 1
ATOM 752 C CA . VAL A 1 94 ? 7.260 5.400 -0.910 1.00 91.69 94 VAL A CA 1
ATOM 753 C C . VAL A 1 94 ? 6.205 4.391 -0.455 1.00 91.69 94 VAL A C 1
ATOM 755 O O . VAL A 1 94 ? 5.396 4.700 0.420 1.00 91.69 94 VAL A O 1
ATOM 758 N N . PHE A 1 95 ? 6.199 3.177 -1.012 1.00 89.81 95 PHE A N 1
ATOM 759 C CA . PHE A 1 95 ? 5.160 2.174 -0.754 1.00 89.81 95 PHE A CA 1
ATOM 760 C C . PHE A 1 95 ? 5.039 1.746 0.713 1.00 89.81 95 PHE A C 1
ATOM 762 O O . PHE A 1 95 ? 3.903 1.620 1.172 1.00 89.81 95 PHE A O 1
ATOM 769 N N . PRO A 1 96 ? 6.127 1.546 1.482 1.00 93.38 96 PRO A N 1
ATOM 770 C CA . PRO A 1 96 ? 5.989 1.225 2.901 1.00 93.38 96 PRO A CA 1
ATOM 771 C C . PRO A 1 96 ? 5.299 2.337 3.689 1.00 93.38 96 PRO A C 1
ATOM 773 O O . PRO A 1 96 ? 4.387 2.068 4.461 1.00 93.38 96 PRO A O 1
ATOM 776 N N . MET A 1 97 ? 5.651 3.600 3.428 1.00 94.12 97 MET A N 1
ATOM 777 C CA . MET A 1 97 ? 4.959 4.737 4.040 1.00 94.12 97 MET A CA 1
ATOM 778 C C . MET A 1 97 ? 3.482 4.770 3.639 1.00 94.12 97 MET A C 1
ATOM 780 O O . MET A 1 97 ? 2.628 4.942 4.498 1.00 94.12 97 MET A O 1
ATOM 784 N N . MET A 1 98 ? 3.160 4.523 2.367 1.00 93.12 98 MET A N 1
ATOM 785 C CA . MET A 1 98 ? 1.770 4.428 1.909 1.00 93.12 98 MET A CA 1
ATOM 786 C C . MET A 1 98 ? 0.993 3.313 2.630 1.00 93.12 98 MET A C 1
ATOM 788 O O . MET A 1 98 ? -0.144 3.523 3.044 1.00 93.12 98 MET A O 1
ATOM 792 N N . LEU A 1 99 ? 1.590 2.130 2.811 1.00 92.94 99 LEU A N 1
ATOM 793 C CA . LEU A 1 99 ? 0.917 0.995 3.447 1.00 92.94 99 LEU A CA 1
ATOM 794 C C . LEU A 1 99 ? 0.695 1.160 4.951 1.00 92.94 99 LEU A C 1
ATOM 796 O O . LEU A 1 99 ? -0.092 0.395 5.508 1.00 92.94 99 LEU A O 1
ATOM 800 N N . VAL A 1 100 ? 1.273 2.174 5.603 1.00 96.25 100 VAL A N 1
ATOM 801 C CA . VAL A 1 100 ? 0.927 2.515 6.993 1.00 96.25 100 VAL A CA 1
ATOM 802 C C . VAL A 1 100 ? -0.581 2.712 7.150 1.00 96.25 100 VAL A C 1
ATOM 804 O O . VAL A 1 100 ? -1.138 2.223 8.128 1.00 96.25 100 VAL A O 1
ATOM 807 N N . GLY A 1 101 ? -1.268 3.332 6.182 1.00 95.06 101 GLY A N 1
ATOM 808 C CA . GLY A 1 101 ? -2.728 3.480 6.222 1.00 95.06 101 GLY A CA 1
ATOM 809 C C . GLY A 1 101 ? -3.468 2.137 6.188 1.00 95.06 101 GLY A C 1
ATOM 810 O O . GLY A 1 101 ? -4.438 1.933 6.921 1.00 95.06 101 GLY A O 1
ATOM 811 N N . VAL A 1 102 ? -2.965 1.180 5.401 1.00 94.75 102 VAL A N 1
ATOM 812 C CA . VAL A 1 102 ? -3.522 -0.179 5.321 1.00 94.75 102 VAL A CA 1
ATOM 813 C C . VAL A 1 102 ? -3.278 -0.965 6.610 1.00 94.75 102 VAL A C 1
ATOM 815 O O . VAL A 1 102 ? -4.176 -1.645 7.111 1.00 94.75 102 VAL A O 1
ATOM 818 N N . VAL A 1 103 ? -2.076 -0.866 7.177 1.00 96.12 103 VAL A N 1
ATOM 819 C CA . VAL A 1 103 ? -1.758 -1.488 8.467 1.00 96.12 103 VAL A CA 1
ATOM 820 C C . VAL A 1 103 ? -2.609 -0.858 9.574 1.00 96.12 103 VAL A C 1
ATOM 822 O O . VAL A 1 103 ? -3.179 -1.591 10.378 1.00 96.12 103 VAL A O 1
ATOM 825 N N . ALA A 1 104 ? -2.782 0.467 9.571 1.00 96.88 104 ALA A N 1
ATOM 826 C CA . ALA A 1 104 ? -3.555 1.201 10.569 1.00 96.88 104 ALA A CA 1
ATOM 827 C C . ALA A 1 104 ? -5.001 0.701 10.672 1.00 96.88 104 ALA A C 1
ATOM 829 O O . ALA A 1 104 ? -5.424 0.328 11.763 1.00 96.88 104 ALA A O 1
ATOM 830 N N . PHE A 1 105 ? -5.755 0.595 9.568 1.00 95.38 105 PHE A N 1
ATOM 831 C CA . PHE A 1 105 ? -7.142 0.114 9.673 1.00 95.38 105 PHE A CA 1
ATOM 832 C C . PHE A 1 105 ? -7.229 -1.349 10.130 1.00 95.38 105 PHE A C 1
ATOM 834 O O . PHE A 1 105 ? -8.217 -1.739 10.747 1.00 95.38 105 PHE A O 1
ATOM 841 N N . ASN A 1 106 ? -6.216 -2.175 9.841 1.00 95.62 106 ASN A N 1
ATOM 842 C CA . ASN A 1 106 ? -6.180 -3.544 10.353 1.00 95.62 106 ASN A CA 1
ATOM 843 C C . ASN A 1 106 ? -5.918 -3.560 11.863 1.00 95.62 106 ASN A C 1
ATOM 845 O O . ASN A 1 106 ? -6.566 -4.317 12.576 1.00 95.62 106 ASN A O 1
ATOM 849 N N . VAL A 1 107 ? -5.026 -2.702 12.358 1.00 95.44 107 VAL A N 1
ATOM 850 C CA . VAL A 1 107 ? -4.748 -2.541 13.795 1.00 95.44 107 VAL A CA 1
ATOM 851 C C . VAL A 1 107 ? -5.991 -2.033 14.538 1.00 95.44 107 VAL A C 1
ATOM 853 O O . VAL A 1 107 ? -6.334 -2.560 15.594 1.00 95.44 107 VAL A O 1
ATOM 856 N N . LEU A 1 108 ? -6.735 -1.092 13.948 1.00 95.38 108 LEU A N 1
ATOM 857 C CA . LEU A 1 108 ? -7.989 -0.557 14.501 1.00 95.38 108 LEU A CA 1
ATOM 858 C C . LEU A 1 108 ? -9.127 -1.585 14.610 1.00 95.38 108 LEU A C 1
ATOM 860 O O . LEU A 1 108 ? -10.132 -1.307 15.252 1.00 95.38 108 LEU A O 1
ATOM 864 N N . ARG A 1 109 ? -9.000 -2.773 14.006 1.00 93.25 109 ARG A N 1
ATOM 865 C CA . ARG A 1 109 ? -9.959 -3.875 14.217 1.00 93.25 109 ARG A CA 1
ATOM 866 C C . ARG A 1 109 ? -9.747 -4.602 15.545 1.00 93.25 109 ARG A C 1
ATOM 868 O O . ARG A 1 109 ? -10.608 -5.385 15.929 1.00 93.25 109 ARG A O 1
ATOM 875 N N . VAL A 1 110 ? -8.594 -4.399 16.180 1.00 92.44 110 VAL A N 1
ATOM 876 C CA . VAL A 1 110 ? -8.173 -5.103 17.400 1.00 92.44 110 VAL A CA 1
ATOM 877 C C . VAL A 1 110 ? -8.170 -4.174 18.613 1.00 92.44 110 VAL A C 1
ATOM 879 O O . VAL A 1 110 ? -8.393 -4.637 19.724 1.00 92.44 110 VAL A O 1
ATOM 882 N N . ILE A 1 111 ? -7.921 -2.880 18.404 1.00 92.38 111 ILE A N 1
ATOM 883 C CA . ILE A 1 111 ? -7.944 -1.860 19.459 1.00 92.38 111 ILE A CA 1
ATOM 884 C C . ILE A 1 111 ? -9.373 -1.344 19.637 1.00 92.38 111 ILE A C 1
ATOM 886 O O . ILE A 1 111 ? -10.067 -1.088 18.650 1.00 92.38 111 ILE A O 1
ATOM 890 N N . GLU A 1 112 ? -9.807 -1.167 20.883 1.00 90.62 112 GLU A N 1
ATOM 891 C CA . GLU A 1 112 ? -11.126 -0.611 21.177 1.00 90.62 112 GLU A CA 1
ATOM 892 C C . GLU A 1 112 ? -11.215 0.870 20.788 1.00 90.62 112 GLU A C 1
ATOM 894 O O . GLU A 1 112 ? -10.286 1.652 20.982 1.00 90.62 112 GLU A O 1
ATOM 899 N N . ALA A 1 113 ? -12.365 1.279 20.245 1.00 88.88 113 ALA A N 1
ATOM 900 C CA . ALA A 1 113 ? -12.569 2.647 19.763 1.00 88.88 113 ALA A CA 1
ATOM 901 C C . ALA A 1 113 ? -12.607 3.704 20.883 1.00 88.88 113 ALA A C 1
ATOM 903 O O . ALA A 1 113 ? -12.450 4.883 20.587 1.00 88.88 113 ALA A O 1
ATOM 904 N N . SER A 1 114 ? -12.820 3.285 22.134 1.00 88.19 114 SER A N 1
ATOM 905 C CA . SER A 1 114 ? -12.801 4.125 23.337 1.00 88.19 114 SER A CA 1
ATOM 906 C C . SER A 1 114 ? -11.379 4.470 23.796 1.00 88.19 114 SER A C 1
ATOM 908 O O . SER A 1 114 ? -11.179 5.427 24.550 1.00 88.19 114 SER A O 1
ATOM 910 N N . GLU A 1 115 ? -10.372 3.705 23.365 1.00 90.69 115 GLU A N 1
ATOM 911 C CA . GLU A 1 115 ? -8.992 3.929 23.771 1.00 90.69 115 GLU A CA 1
ATOM 912 C C . GLU A 1 115 ? -8.384 5.140 23.045 1.00 90.69 115 GLU A C 1
ATOM 914 O O . GLU A 1 115 ? -8.369 5.178 21.812 1.00 90.69 115 GLU A O 1
ATOM 919 N N . PRO A 1 116 ? -7.710 6.066 23.758 1.00 88.69 116 PRO A N 1
ATOM 920 C CA . PRO A 1 116 ? -6.996 7.184 23.126 1.00 88.69 116 PRO A CA 1
ATOM 921 C C . PRO A 1 116 ? -5.950 6.746 22.086 1.00 88.69 116 PRO A C 1
ATOM 923 O O . PRO A 1 116 ? -5.605 7.492 21.168 1.00 88.69 116 PRO A O 1
ATOM 926 N N . ARG A 1 117 ? -5.440 5.514 22.213 1.00 93.31 117 ARG A N 1
ATOM 927 C CA . ARG A 1 117 ? -4.488 4.905 21.276 1.00 93.31 117 ARG A CA 1
ATOM 928 C C . ARG A 1 117 ? -5.101 4.686 19.890 1.00 93.31 117 ARG A C 1
ATOM 930 O O . ARG A 1 117 ? -4.391 4.851 18.897 1.00 93.31 117 ARG A O 1
ATOM 937 N N . ALA A 1 118 ? -6.397 4.373 19.804 1.00 93.56 118 ALA A N 1
ATOM 938 C CA . ALA A 1 118 ? -7.099 4.181 18.536 1.00 93.56 118 ALA A CA 1
ATOM 939 C C . ALA A 1 118 ? -7.108 5.471 17.706 1.00 93.56 118 ALA A C 1
ATOM 941 O O . ALA A 1 118 ? -6.818 5.443 16.509 1.00 93.56 118 ALA A O 1
ATOM 942 N N . LEU A 1 119 ? -7.334 6.620 18.347 1.00 93.69 119 LEU A N 1
ATOM 943 C CA . LEU A 1 119 ? -7.254 7.920 17.684 1.00 93.69 119 LEU A CA 1
ATOM 944 C C . LEU A 1 119 ? -5.854 8.188 17.112 1.00 93.69 119 LEU A C 1
ATOM 946 O O . LEU A 1 119 ? -5.727 8.625 15.969 1.00 93.69 119 LEU A O 1
ATOM 950 N N . GLY A 1 120 ? -4.799 7.881 17.874 1.00 94.75 120 GLY A N 1
ATOM 951 C CA . GLY A 1 120 ? -3.416 8.034 17.415 1.00 94.75 120 GLY A CA 1
ATOM 952 C C . GLY A 1 120 ? -3.108 7.192 16.172 1.00 94.75 120 GLY A C 1
ATOM 953 O O . GLY A 1 120 ? -2.527 7.698 15.208 1.00 94.75 120 GLY A O 1
ATOM 954 N N . VAL A 1 121 ? -3.548 5.929 16.154 1.00 97.00 121 VAL A N 1
ATOM 955 C CA . VAL A 1 121 ? -3.397 5.033 14.993 1.00 97.00 121 VAL A CA 1
ATOM 956 C C . VAL A 1 121 ? -4.206 5.538 13.798 1.00 97.00 121 VAL A C 1
ATOM 958 O O . VAL A 1 121 ? -3.689 5.548 12.682 1.00 97.00 121 VAL A O 1
ATOM 961 N N . LEU A 1 122 ? -5.439 6.004 14.019 1.00 96.31 122 LEU A N 1
ATOM 962 C CA . LEU A 1 122 ? -6.309 6.547 12.974 1.00 96.31 122 LEU A CA 1
ATOM 963 C C . LEU A 1 122 ? -5.677 7.765 12.287 1.00 96.31 122 LEU A C 1
ATOM 965 O O . LEU A 1 122 ? -5.545 7.785 11.063 1.00 96.31 122 LEU A O 1
ATOM 969 N N . LEU A 1 123 ? -5.256 8.764 13.068 1.00 95.56 123 LEU A N 1
ATOM 970 C CA . LEU A 1 123 ? -4.656 9.992 12.542 1.00 95.56 123 LEU A CA 1
ATOM 971 C C . LEU A 1 123 ? -3.327 9.709 11.836 1.00 95.56 123 LEU A C 1
ATOM 973 O O . LEU A 1 123 ? -3.101 10.202 10.732 1.00 95.56 123 LEU A O 1
ATOM 977 N N . THR A 1 124 ? -2.480 8.859 12.424 1.00 96.94 124 THR A N 1
ATOM 978 C CA . THR A 1 124 ? -1.223 8.423 11.794 1.00 96.94 124 THR A CA 1
ATOM 979 C C . THR A 1 124 ? -1.498 7.713 10.468 1.00 96.94 124 THR A C 1
ATOM 981 O O . THR A 1 124 ? -0.847 8.004 9.464 1.00 96.94 124 THR A O 1
ATOM 984 N N . GLY A 1 125 ? -2.506 6.836 10.436 1.00 96.50 125 GLY A N 1
ATOM 985 C CA . GLY A 1 125 ? -2.968 6.164 9.226 1.00 96.50 125 GLY A CA 1
ATOM 986 C C . GLY A 1 125 ? -3.340 7.152 8.122 1.00 96.50 125 GLY A C 1
ATOM 987 O O . GLY A 1 125 ? -2.839 7.022 7.009 1.00 96.50 125 GLY A O 1
ATOM 988 N N . TYR A 1 126 ? -4.142 8.177 8.426 1.00 96.06 126 TYR A N 1
ATOM 989 C CA . TYR A 1 126 ? -4.518 9.206 7.451 1.00 96.06 126 TYR A CA 1
ATOM 990 C C . TYR A 1 126 ? -3.340 10.059 6.971 1.00 96.06 126 TYR A C 1
ATOM 992 O O . TYR A 1 126 ? -3.237 10.314 5.772 1.00 96.06 126 TYR A O 1
ATOM 1000 N N . ILE A 1 127 ? -2.443 10.479 7.869 1.00 96.56 127 ILE A N 1
ATOM 1001 C CA . ILE A 1 127 ? -1.274 11.302 7.515 1.00 96.56 127 ILE A CA 1
ATOM 1002 C C . ILE A 1 127 ? -0.388 10.563 6.508 1.00 96.56 127 ILE A C 1
ATOM 1004 O O . ILE A 1 127 ? -0.070 11.092 5.440 1.00 96.56 127 ILE A O 1
ATOM 1008 N N . PHE A 1 128 ? -0.024 9.318 6.817 1.00 96.00 128 PHE A N 1
ATOM 1009 C CA . PHE A 1 128 ? 0.822 8.519 5.937 1.00 96.00 128 PHE A CA 1
ATOM 1010 C C . PHE A 1 128 ? 0.094 8.069 4.666 1.00 96.00 128 PHE A C 1
ATOM 1012 O O . PHE A 1 128 ? 0.708 8.029 3.597 1.00 96.00 128 PHE A O 1
ATOM 1019 N N . GLN A 1 129 ? -1.214 7.801 4.742 1.00 94.56 129 GLN A N 1
ATOM 1020 C CA . GLN A 1 129 ? -2.018 7.505 3.558 1.00 94.56 129 GLN A CA 1
ATOM 1021 C C . GLN A 1 129 ? -2.072 8.701 2.602 1.00 94.56 129 GLN A C 1
ATOM 1023 O O . GLN A 1 129 ? -1.929 8.516 1.395 1.00 94.56 129 GLN A O 1
ATOM 1028 N N . GLY A 1 130 ? -2.234 9.920 3.126 1.00 93.88 130 GLY A N 1
ATOM 1029 C CA . GLY A 1 130 ? -2.199 11.154 2.344 1.00 93.88 130 GLY A CA 1
ATOM 1030 C C . GLY A 1 130 ? -0.837 11.379 1.688 1.00 93.88 130 GLY A C 1
ATOM 1031 O O . GLY A 1 130 ? -0.769 11.610 0.482 1.00 93.88 130 GLY A O 1
ATOM 1032 N N . LEU A 1 131 ? 0.252 11.227 2.451 1.00 94.00 131 LEU A N 1
ATOM 1033 C CA . LEU A 1 131 ? 1.620 11.316 1.927 1.00 94.00 131 LEU A CA 1
ATOM 1034 C C . LEU A 1 131 ? 1.855 10.309 0.793 1.00 94.00 131 LEU A C 1
ATOM 1036 O O . LEU A 1 131 ? 2.339 10.679 -0.278 1.00 94.00 131 LEU A O 1
ATOM 1040 N N . GLY A 1 132 ? 1.478 9.046 1.006 1.00 92.00 132 GLY A N 1
ATOM 1041 C CA . GLY A 1 132 ? 1.595 7.993 0.002 1.00 92.00 132 GLY A CA 1
ATOM 1042 C C . GLY A 1 132 ? 0.748 8.270 -1.239 1.00 92.00 132 GLY A C 1
ATOM 1043 O O . GLY A 1 132 ? 1.230 8.107 -2.360 1.00 92.00 132 GLY A O 1
ATOM 1044 N N . PHE A 1 133 ? -0.486 8.744 -1.057 1.00 92.81 133 PHE A N 1
ATOM 1045 C CA . PHE A 1 133 ? -1.389 9.091 -2.151 1.00 92.81 133 PHE A CA 1
ATOM 1046 C C . PHE A 1 133 ? -0.813 10.195 -3.042 1.00 92.81 133 PHE A C 1
ATOM 1048 O O . PHE A 1 133 ? -0.669 9.983 -4.243 1.00 92.81 133 PHE A O 1
ATOM 1055 N N . PHE A 1 134 ? -0.431 11.343 -2.477 1.00 93.88 134 PHE A N 1
ATOM 1056 C CA . PHE A 1 134 ? 0.079 12.459 -3.280 1.00 93.88 134 PHE A CA 1
ATOM 1057 C C . PHE A 1 134 ? 1.393 12.116 -3.975 1.00 93.88 134 PHE A C 1
ATOM 1059 O O . PHE A 1 134 ? 1.545 12.394 -5.164 1.00 93.88 134 PHE A O 1
ATOM 1066 N N . MET A 1 135 ? 2.317 11.451 -3.273 1.00 92.38 135 MET A N 1
ATOM 1067 C CA . MET A 1 135 ? 3.564 11.012 -3.892 1.00 92.38 135 MET A CA 1
ATOM 1068 C C . MET A 1 135 ? 3.277 10.072 -5.060 1.00 92.38 135 MET A C 1
ATOM 1070 O O . MET A 1 135 ? 3.701 10.346 -6.177 1.00 92.38 135 MET A O 1
ATOM 1074 N N . THR A 1 136 ? 2.508 9.002 -4.851 1.00 90.19 136 THR A N 1
ATOM 1075 C CA . THR A 1 136 ? 2.206 8.051 -5.932 1.00 90.19 136 THR A CA 1
ATOM 1076 C C . THR A 1 136 ? 1.422 8.682 -7.081 1.00 90.19 136 THR A C 1
ATOM 1078 O O . THR A 1 136 ? 1.675 8.333 -8.231 1.00 90.19 136 THR A O 1
ATOM 1081 N N . PHE A 1 137 ? 0.561 9.667 -6.812 1.00 91.62 137 PHE A N 1
ATOM 1082 C CA . PHE A 1 137 ? -0.108 10.453 -7.846 1.00 91.62 137 PHE A CA 1
ATOM 1083 C C . PHE A 1 137 ? 0.894 11.184 -8.753 1.00 91.62 137 PHE A C 1
ATOM 1085 O O . PHE A 1 137 ? 0.783 11.100 -9.975 1.00 91.62 137 PHE A O 1
ATOM 1092 N N . PHE A 1 138 ? 1.936 11.810 -8.193 1.00 92.38 138 PHE A N 1
ATOM 1093 C CA . PHE A 1 138 ? 2.998 12.429 -8.996 1.00 92.38 138 PHE A CA 1
ATOM 1094 C C . PHE A 1 138 ? 3.766 11.408 -9.846 1.00 92.38 138 PHE A C 1
ATOM 1096 O O . PHE A 1 138 ? 3.998 11.655 -11.030 1.00 92.38 138 PHE A O 1
ATOM 1103 N N . TYR A 1 139 ? 4.107 10.239 -9.289 1.00 90.31 139 TYR A N 1
ATOM 1104 C CA . TYR A 1 139 ? 4.758 9.163 -10.055 1.00 90.31 139 TYR A CA 1
ATOM 1105 C C . TYR A 1 139 ? 3.869 8.668 -11.205 1.00 90.31 139 TYR A C 1
ATOM 1107 O O . TYR A 1 139 ? 4.371 8.400 -12.294 1.00 90.31 139 TYR A O 1
ATOM 1115 N N . ILE A 1 140 ? 2.553 8.588 -10.998 1.00 90.50 140 ILE A N 1
ATOM 1116 C CA . ILE A 1 140 ? 1.597 8.225 -12.047 1.00 90.50 140 ILE A CA 1
ATOM 1117 C C . ILE A 1 140 ? 1.553 9.294 -13.151 1.00 90.50 140 ILE A C 1
ATOM 1119 O O . ILE A 1 140 ? 1.563 8.945 -14.330 1.00 90.50 140 ILE A O 1
ATOM 1123 N N . CYS A 1 141 ? 1.562 10.585 -12.811 1.00 91.31 141 CYS A N 1
ATOM 1124 C CA . CYS A 1 141 ? 1.625 11.654 -13.813 1.00 91.31 141 CYS A CA 1
ATOM 1125 C C . CYS A 1 141 ? 2.893 11.552 -14.674 1.00 91.31 141 CYS A C 1
ATOM 1127 O O . CYS A 1 141 ? 2.822 11.639 -15.901 1.00 91.31 141 CYS A O 1
ATOM 1129 N N . ILE A 1 142 ? 4.045 11.305 -14.044 1.00 91.06 142 ILE A N 1
ATOM 1130 C CA . ILE A 1 142 ? 5.318 11.108 -14.750 1.00 91.06 142 ILE A CA 1
ATOM 1131 C C . ILE A 1 142 ? 5.261 9.855 -15.633 1.00 91.06 142 ILE A C 1
ATOM 1133 O O . ILE A 1 142 ? 5.716 9.885 -16.776 1.00 91.06 142 ILE A O 1
ATOM 1137 N N . TYR A 1 143 ? 4.653 8.773 -15.145 1.00 88.81 143 TYR A N 1
ATOM 1138 C CA . TYR A 1 143 ? 4.454 7.551 -15.920 1.00 88.81 143 TYR A CA 1
ATOM 1139 C C . TYR A 1 143 ? 3.645 7.796 -17.199 1.00 88.81 143 TYR A C 1
ATOM 1141 O O . TYR A 1 143 ? 4.047 7.338 -18.269 1.00 88.81 143 TYR A O 1
ATOM 1149 N N . ILE A 1 144 ? 2.544 8.551 -17.112 1.00 89.69 144 ILE A N 1
ATOM 1150 C CA . ILE A 1 144 ? 1.740 8.917 -18.286 1.00 89.69 144 ILE A CA 1
ATOM 1151 C C . ILE A 1 144 ? 2.599 9.695 -19.288 1.00 89.69 144 ILE A C 1
ATOM 1153 O O . ILE A 1 144 ? 2.621 9.338 -20.464 1.00 89.69 144 ILE A O 1
ATOM 1157 N N . ILE A 1 145 ? 3.355 10.700 -18.828 1.00 90.50 145 ILE A N 1
ATOM 1158 C CA . ILE A 1 145 ? 4.260 11.479 -19.689 1.00 90.50 145 ILE A CA 1
ATOM 1159 C C . ILE A 1 145 ? 5.276 10.560 -20.375 1.00 90.50 145 ILE A C 1
ATOM 1161 O O . ILE A 1 145 ? 5.468 10.659 -21.584 1.00 90.50 145 ILE A O 1
ATOM 1165 N N . ARG A 1 146 ? 5.884 9.625 -19.636 1.00 89.31 146 ARG A N 1
ATOM 1166 C CA . ARG A 1 146 ? 6.840 8.660 -20.193 1.00 89.31 146 ARG A CA 1
ATOM 1167 C C . ARG A 1 146 ? 6.215 7.802 -21.286 1.00 89.31 146 ARG A C 1
ATOM 1169 O O . ARG A 1 146 ? 6.843 7.578 -22.317 1.00 89.31 146 ARG A O 1
ATOM 1176 N N . ILE A 1 147 ? 4.999 7.299 -21.087 1.00 87.19 147 ILE A N 1
ATOM 1177 C CA . ILE A 1 147 ? 4.315 6.489 -22.107 1.00 87.19 147 ILE A CA 1
ATOM 1178 C C . ILE A 1 147 ? 3.960 7.337 -23.327 1.00 87.19 147 ILE A C 1
ATOM 1180 O O . ILE A 1 147 ? 4.085 6.863 -24.451 1.00 87.19 147 ILE A O 1
ATOM 1184 N N . MET A 1 148 ? 3.556 8.593 -23.129 1.00 87.75 148 MET A N 1
ATOM 1185 C CA . MET A 1 148 ? 3.284 9.510 -24.237 1.00 87.75 148 MET A CA 1
ATOM 1186 C C . MET A 1 148 ? 4.536 9.796 -25.075 1.00 87.75 148 MET A C 1
ATOM 1188 O O . MET A 1 148 ? 4.420 9.960 -26.285 1.00 87.75 148 MET A O 1
ATOM 1192 N N . THR A 1 149 ? 5.723 9.842 -24.461 1.00 86.81 149 THR A N 1
ATOM 1193 C CA . THR A 1 149 ? 6.979 10.144 -25.167 1.00 86.81 149 THR A CA 1
ATOM 1194 C C . THR A 1 149 ? 7.659 8.919 -25.772 1.00 86.81 149 THR A C 1
ATOM 1196 O O . THR A 1 149 ? 8.219 9.014 -26.859 1.00 86.81 149 THR A O 1
ATOM 1199 N N . THR A 1 150 ? 7.625 7.771 -25.093 1.00 83.88 150 THR A N 1
ATOM 1200 C CA . THR A 1 150 ? 8.382 6.564 -25.489 1.00 83.88 150 THR A CA 1
ATOM 1201 C C . THR A 1 150 ? 7.506 5.407 -25.970 1.00 83.88 150 THR A C 1
ATOM 1203 O O . THR A 1 150 ? 8.019 4.420 -26.491 1.00 83.88 150 THR A O 1
ATOM 1206 N N . GLY A 1 151 ? 6.185 5.515 -25.817 1.00 81.69 151 GLY A N 1
ATOM 1207 C CA . GLY A 1 151 ? 5.249 4.421 -26.045 1.00 81.69 151 GLY A CA 1
ATOM 1208 C C . GLY A 1 151 ? 5.127 3.470 -24.849 1.00 81.69 151 GLY A C 1
ATOM 1209 O O . GLY A 1 151 ? 5.632 3.713 -23.747 1.00 81.69 151 GLY A O 1
ATOM 1210 N N . PHE A 1 152 ? 4.395 2.375 -25.060 1.00 78.75 152 PHE A N 1
ATOM 1211 C CA . PHE A 1 152 ? 4.172 1.351 -24.037 1.00 78.75 152 PHE A CA 1
ATOM 1212 C C . PHE A 1 152 ? 5.474 0.658 -23.605 1.00 78.75 152 PHE A C 1
ATOM 1214 O O . PHE A 1 152 ? 6.453 0.614 -24.345 1.00 78.75 152 PHE A O 1
ATOM 1221 N N . LEU A 1 153 ? 5.481 0.135 -22.375 1.00 72.12 153 LEU A N 1
ATOM 1222 C CA . LEU A 1 153 ? 6.577 -0.692 -21.864 1.00 72.12 153 LEU A CA 1
ATOM 1223 C C . LEU A 1 153 ? 6.567 -2.048 -22.589 1.00 72.12 153 LEU A C 1
ATOM 1225 O O . LEU A 1 153 ? 5.522 -2.694 -22.640 1.00 72.12 153 LEU A O 1
ATOM 1229 N N . ASP A 1 154 ? 7.722 -2.480 -23.098 1.00 64.06 154 ASP A N 1
ATOM 1230 C CA . ASP A 1 154 ? 7.899 -3.758 -23.799 1.00 64.06 154 ASP A CA 1
ATOM 1231 C C . ASP A 1 154 ? 8.783 -4.725 -22.969 1.00 64.06 154 ASP A C 1
ATOM 1233 O O . ASP A 1 154 ? 9.577 -4.313 -22.116 1.00 64.06 154 ASP A O 1
ATOM 1237 N N . GLY A 1 155 ? 8.649 -6.037 -23.203 1.00 65.94 155 GLY A N 1
ATOM 1238 C CA . GLY A 1 155 ? 9.464 -7.078 -22.553 1.00 65.94 155 GLY A CA 1
ATOM 1239 C C . GLY A 1 155 ? 9.252 -7.197 -21.035 1.00 65.94 155 GLY A C 1
ATOM 1240 O O . GLY A 1 155 ? 8.137 -7.059 -20.542 1.00 65.94 155 GLY A O 1
ATOM 1241 N N . HIS A 1 156 ? 10.327 -7.443 -20.274 1.00 61.88 156 HIS A N 1
ATOM 1242 C CA . HIS A 1 156 ? 10.281 -7.622 -18.809 1.00 61.88 156 HIS A CA 1
ATOM 1243 C C . HIS A 1 156 ? 9.748 -6.385 -18.055 1.00 61.88 156 HIS A C 1
ATOM 1245 O O . HIS A 1 156 ? 9.213 -6.496 -16.954 1.00 61.88 156 HIS A O 1
ATOM 1251 N N . GLN A 1 157 ? 9.838 -5.194 -18.659 1.00 61.16 157 GLN A N 1
ATOM 1252 C CA . GLN A 1 157 ? 9.328 -3.959 -18.060 1.00 61.16 157 GLN A CA 1
ATOM 1253 C C . GLN A 1 157 ? 7.799 -3.836 -18.145 1.00 61.16 157 GLN A C 1
ATOM 1255 O O . GLN A 1 157 ? 7.214 -3.072 -17.376 1.00 61.16 157 GLN A O 1
ATOM 1260 N N . ALA A 1 158 ? 7.135 -4.599 -19.023 1.00 64.31 158 ALA A N 1
ATOM 1261 C CA . ALA A 1 158 ? 5.680 -4.576 -19.174 1.00 64.31 158 ALA A CA 1
ATOM 1262 C C . ALA A 1 158 ? 4.951 -4.992 -17.883 1.00 64.31 158 ALA A C 1
ATOM 1264 O O . ALA A 1 158 ? 3.844 -4.529 -17.610 1.00 64.31 158 ALA A O 1
ATOM 1265 N N . ASN A 1 159 ? 5.573 -5.820 -17.043 1.00 67.88 159 ASN A N 1
ATOM 1266 C CA . ASN A 1 159 ? 5.028 -6.224 -15.741 1.00 67.88 159 ASN A CA 1
ATOM 1267 C C . ASN A 1 159 ? 4.916 -5.045 -14.778 1.00 67.88 159 ASN A C 1
ATOM 1269 O O . ASN A 1 159 ? 3.949 -4.915 -14.025 1.00 67.88 159 ASN A O 1
ATOM 1273 N N . GLY A 1 160 ? 5.893 -4.138 -14.856 1.00 69.38 160 GLY A N 1
ATOM 1274 C CA . GLY A 1 160 ? 5.929 -2.912 -14.074 1.00 69.38 160 GLY A CA 1
ATOM 1275 C C . GLY A 1 160 ? 4.739 -1.996 -14.355 1.00 69.38 160 GLY A C 1
ATOM 1276 O O . GLY A 1 160 ? 4.392 -1.197 -13.492 1.00 69.38 160 GLY A O 1
ATOM 1277 N N . ALA A 1 161 ? 4.061 -2.134 -15.501 1.00 76.81 161 ALA A N 1
ATOM 1278 C CA . ALA A 1 161 ? 2.856 -1.363 -15.812 1.00 76.81 161 ALA A CA 1
ATOM 1279 C C . ALA A 1 161 ? 1.718 -1.631 -14.811 1.00 76.81 161 ALA A C 1
ATOM 1281 O O . ALA A 1 161 ? 1.028 -0.698 -14.400 1.00 76.81 161 ALA A O 1
ATOM 1282 N N . PHE A 1 162 ? 1.555 -2.876 -14.347 1.00 79.44 162 PHE A N 1
ATOM 1283 C CA . PHE A 1 162 ? 0.499 -3.220 -13.389 1.00 79.44 162 PHE A CA 1
ATOM 1284 C C . PHE A 1 162 ? 0.734 -2.618 -12.002 1.00 79.44 162 PHE A C 1
ATOM 1286 O O . PHE A 1 162 ? -0.229 -2.341 -11.286 1.00 79.44 162 PHE A O 1
ATOM 1293 N N . VAL A 1 163 ? 1.980 -2.289 -11.652 1.00 83.56 163 VAL A N 1
ATOM 1294 C CA . VAL A 1 163 ? 2.283 -1.583 -10.400 1.00 83.56 163 VAL A CA 1
ATOM 1295 C C . VAL A 1 163 ? 1.556 -0.234 -10.343 1.00 83.56 163 VAL A C 1
ATOM 1297 O O . VAL A 1 163 ? 1.140 0.172 -9.261 1.00 83.56 163 VAL A O 1
ATOM 1300 N N . ALA A 1 164 ? 1.301 0.422 -11.484 1.00 86.44 164 ALA A N 1
ATOM 1301 C CA . ALA A 1 164 ? 0.595 1.705 -11.538 1.00 86.44 164 ALA A CA 1
ATOM 1302 C C . ALA A 1 164 ? -0.863 1.632 -11.038 1.00 86.44 164 ALA A C 1
ATOM 1304 O O . ALA A 1 164 ? -1.367 2.610 -10.488 1.00 86.44 164 ALA A O 1
ATOM 1305 N N . CYS A 1 165 ? -1.541 0.482 -11.164 1.00 88.25 165 CYS A N 1
ATOM 1306 C CA . CYS A 1 165 ? -2.912 0.322 -10.655 1.00 88.25 165 CYS A CA 1
ATOM 1307 C C . CYS A 1 165 ? -2.971 0.064 -9.137 1.00 88.25 165 CYS A C 1
ATOM 1309 O O . CYS A 1 165 ? -4.019 0.233 -8.511 1.00 88.25 165 CYS A O 1
ATOM 1311 N N . GLY A 1 166 ? -1.846 -0.328 -8.529 1.00 87.94 166 GLY A N 1
ATOM 1312 C CA . GLY A 1 166 ? -1.744 -0.648 -7.108 1.00 87.94 166 GLY A CA 1
ATOM 1313 C C . GLY A 1 166 ? -2.048 0.542 -6.189 1.00 87.94 166 GLY A C 1
ATOM 1314 O O . GLY A 1 166 ? -2.981 0.436 -5.390 1.00 87.94 166 GLY A O 1
ATOM 1315 N N . PRO A 1 167 ? -1.309 1.666 -6.282 1.00 90.12 167 PRO A N 1
ATOM 1316 C CA . PRO A 1 167 ? -1.478 2.823 -5.405 1.00 90.12 167 PRO A CA 1
ATOM 1317 C C . PRO A 1 167 ? -2.905 3.374 -5.297 1.00 90.12 167 PRO A C 1
ATOM 1319 O O . PRO A 1 167 ? -3.384 3.506 -4.166 1.00 90.12 167 PRO A O 1
ATOM 1322 N N . PRO A 1 168 ? -3.637 3.651 -6.399 1.00 92.56 168 PRO A N 1
ATOM 1323 C CA . PRO A 1 168 ? -5.016 4.123 -6.289 1.00 92.56 168 PRO A CA 1
ATOM 1324 C C . PRO A 1 168 ? -5.932 3.059 -5.669 1.00 92.56 168 PRO A C 1
ATOM 1326 O O . PRO A 1 168 ? -6.777 3.390 -4.839 1.00 92.56 168 PRO A O 1
ATOM 1329 N N . GLY A 1 169 ? -5.714 1.776 -5.980 1.00 92.31 169 GLY A N 1
ATOM 1330 C CA . GLY A 1 169 ? -6.462 0.666 -5.391 1.00 92.31 169 GLY A CA 1
ATOM 1331 C C . GLY A 1 169 ? -6.279 0.558 -3.874 1.00 92.31 169 GLY A C 1
ATOM 1332 O O . GLY A 1 169 ? -7.262 0.561 -3.138 1.00 92.31 169 GLY A O 1
ATOM 1333 N N . PHE A 1 170 ? -5.032 0.512 -3.394 1.00 91.81 170 PHE A N 1
ATOM 1334 C CA . PHE A 1 170 ? -4.731 0.446 -1.958 1.00 91.81 170 PHE A CA 1
ATOM 1335 C C . PHE A 1 170 ? -5.159 1.709 -1.211 1.00 91.81 170 PHE A C 1
ATOM 1337 O O . PHE A 1 170 ? -5.641 1.608 -0.085 1.00 91.81 170 PHE A O 1
ATOM 1344 N N . THR A 1 171 ? -5.042 2.882 -1.837 1.00 94.38 171 THR A N 1
ATOM 1345 C CA . THR A 1 171 ? -5.515 4.137 -1.243 1.00 94.38 171 THR A CA 1
ATOM 1346 C C . THR A 1 171 ? -7.027 4.129 -1.074 1.00 94.38 171 THR A C 1
ATOM 1348 O O . THR A 1 171 ? -7.515 4.465 0.001 1.00 94.38 171 THR A O 1
ATOM 1351 N N . ALA A 1 172 ? -7.774 3.678 -2.084 1.00 95.38 172 ALA A N 1
ATOM 1352 C CA . ALA A 1 172 ? -9.220 3.533 -1.975 1.00 95.38 172 ALA A CA 1
ATOM 1353 C C . ALA A 1 172 ? -9.614 2.588 -0.828 1.00 95.38 172 ALA A C 1
ATOM 1355 O O . ALA A 1 172 ? -10.468 2.931 -0.010 1.00 95.38 172 ALA A O 1
ATOM 1356 N N . LEU A 1 173 ? -8.949 1.430 -0.727 1.00 94.62 173 LEU A N 1
ATOM 1357 C CA . LEU A 1 173 ? -9.173 0.467 0.352 1.00 94.62 173 LEU A CA 1
ATOM 1358 C C . LEU A 1 173 ? -8.917 1.086 1.731 1.00 94.62 173 LEU A C 1
ATOM 1360 O O . LEU A 1 173 ? -9.723 0.909 2.649 1.00 94.62 173 LEU A O 1
ATOM 1364 N N . ALA A 1 174 ? -7.792 1.789 1.872 1.00 95.56 174 ALA A N 1
ATOM 1365 C CA . ALA A 1 174 ? -7.386 2.413 3.120 1.00 95.56 174 ALA A CA 1
ATOM 1366 C C . ALA A 1 174 ? -8.348 3.528 3.530 1.00 95.56 174 ALA A C 1
ATOM 1368 O O . ALA A 1 174 ? -8.801 3.517 4.668 1.00 95.56 174 ALA A O 1
ATOM 1369 N N . LEU A 1 175 ? -8.723 4.432 2.618 1.00 96.38 175 LEU A N 1
ATOM 1370 C CA . LEU A 1 175 ? -9.664 5.515 2.913 1.00 96.38 175 LEU A CA 1
ATOM 1371 C C . LEU A 1 175 ? -11.018 4.970 3.366 1.00 96.38 175 LEU A C 1
ATOM 1373 O O . LEU A 1 175 ? -11.503 5.360 4.421 1.00 96.38 175 LEU A O 1
ATOM 1377 N N . ILE A 1 176 ? -11.603 4.023 2.627 1.00 96.38 176 ILE A N 1
ATOM 1378 C CA . ILE A 1 176 ? -12.902 3.432 2.988 1.00 96.38 176 ILE A CA 1
ATOM 1379 C C . ILE A 1 176 ? -12.838 2.775 4.374 1.00 96.38 176 ILE A C 1
ATOM 1381 O O . ILE A 1 176 ? -13.743 2.950 5.189 1.00 96.38 176 ILE A O 1
ATOM 1385 N N . SER A 1 177 ? -11.768 2.027 4.654 1.00 95.75 177 SER A N 1
ATOM 1386 C CA . SER A 1 177 ? -11.639 1.261 5.900 1.00 95.75 177 SER A CA 1
ATOM 1387 C C . SER A 1 177 ? -11.271 2.139 7.104 1.00 95.75 177 SER A C 1
ATOM 1389 O O . SER A 1 177 ? -11.780 1.915 8.200 1.00 95.75 177 SER A O 1
ATOM 1391 N N . LEU A 1 178 ? -10.425 3.156 6.917 1.00 96.06 178 LEU A N 1
ATOM 1392 C CA . LEU A 1 178 ? -10.132 4.164 7.940 1.00 96.06 178 LEU A CA 1
ATOM 1393 C C . LEU A 1 178 ? -11.356 5.044 8.204 1.00 96.06 178 LEU A C 1
ATOM 1395 O O . LEU A 1 178 ? -11.636 5.355 9.357 1.00 96.06 178 LEU A O 1
ATOM 1399 N N . GLY A 1 179 ? -12.117 5.401 7.167 1.00 95.25 179 GLY A N 1
ATOM 1400 C CA . GLY A 1 179 ? -13.376 6.132 7.293 1.00 95.25 179 GLY A CA 1
ATOM 1401 C C . GLY A 1 179 ? -14.392 5.357 8.122 1.00 95.25 179 GLY A C 1
ATOM 1402 O O . GLY A 1 179 ? -15.023 5.926 9.006 1.00 95.25 179 GLY A O 1
ATOM 1403 N N . ASP A 1 180 ? -14.496 4.045 7.896 1.00 94.94 180 ASP A N 1
ATOM 1404 C CA . ASP A 1 180 ? -15.374 3.171 8.676 1.00 94.94 180 ASP A CA 1
ATOM 1405 C C . ASP A 1 180 ? -14.981 3.143 10.163 1.00 94.94 180 ASP A C 1
ATOM 1407 O O . ASP A 1 180 ? -15.828 3.322 11.040 1.00 94.94 180 ASP A O 1
ATOM 1411 N N . ALA A 1 181 ? -13.684 3.008 10.457 1.00 94.44 181 ALA A N 1
ATOM 1412 C CA . ALA A 1 181 ? -13.172 3.072 11.826 1.00 94.44 181 ALA A CA 1
ATOM 1413 C C . ALA A 1 181 ? -13.400 4.453 12.470 1.00 94.44 181 ALA A C 1
ATOM 1415 O O . ALA A 1 181 ? -13.755 4.545 13.648 1.00 94.44 181 ALA A O 1
ATOM 1416 N N . ALA A 1 182 ? -13.258 5.526 11.689 1.00 93.56 182 ALA A N 1
ATOM 1417 C CA . ALA A 1 182 ? -13.436 6.891 12.159 1.00 93.56 182 ALA A CA 1
ATOM 1418 C C . ALA A 1 182 ? -14.861 7.175 12.656 1.00 93.56 182 ALA A C 1
ATOM 1420 O O . ALA A 1 182 ? -15.017 7.957 13.593 1.00 93.56 182 ALA A O 1
ATOM 1421 N N . ARG A 1 183 ? -15.886 6.506 12.102 1.00 92.75 183 ARG A N 1
ATOM 1422 C CA . ARG A 1 183 ? -17.277 6.618 12.582 1.00 92.75 183 ARG A CA 1
ATOM 1423 C C . ARG A 1 183 ? -17.408 6.319 14.066 1.00 92.75 183 ARG A C 1
ATOM 1425 O O . ARG A 1 183 ? -18.094 7.037 14.785 1.00 92.75 183 ARG A O 1
ATOM 1432 N N . LYS A 1 184 ? -16.739 5.254 14.510 1.00 92.00 184 LYS A N 1
ATOM 1433 C CA . LYS A 1 184 ? -16.776 4.790 15.900 1.00 92.00 184 LYS A CA 1
ATOM 1434 C C . LYS A 1 184 ? -15.874 5.656 16.772 1.00 92.00 184 LYS A C 1
ATOM 1436 O O . LYS A 1 184 ? -16.332 6.212 17.758 1.00 92.00 184 LYS A O 1
ATOM 1441 N N . ILE A 1 185 ? -14.621 5.836 16.356 1.00 92.75 185 ILE A N 1
ATOM 1442 C CA . ILE A 1 185 ? -13.589 6.517 17.153 1.00 92.75 185 ILE A CA 1
ATOM 1443 C C . ILE A 1 185 ? -13.948 7.988 17.405 1.00 92.75 185 ILE A C 1
ATOM 1445 O O . ILE A 1 185 ? -13.877 8.453 18.538 1.00 92.75 185 ILE A O 1
ATOM 1449 N N . LEU A 1 186 ? -14.367 8.738 16.377 1.00 90.56 186 LEU A N 1
ATOM 1450 C CA . LEU A 1 186 ? -14.713 10.152 16.570 1.00 90.56 186 LEU A CA 1
ATOM 1451 C C . LEU A 1 186 ? -15.938 10.345 17.462 1.00 90.56 186 LEU A C 1
ATOM 1453 O O . LEU A 1 186 ? -15.986 11.310 18.225 1.00 90.56 186 LEU A O 1
ATOM 1457 N N . LYS A 1 187 ? -16.908 9.429 17.366 1.00 88.62 187 LYS A N 1
ATOM 1458 C CA . LYS A 1 187 ? -18.119 9.464 18.181 1.00 88.62 187 LYS A CA 1
ATOM 1459 C C . LYS A 1 187 ? -17.804 9.205 19.656 1.00 88.62 187 LYS A C 1
ATOM 1461 O O . LYS A 1 187 ? -18.259 9.975 20.492 1.00 88.62 187 LYS A O 1
ATOM 1466 N N . GLU A 1 188 ? -17.004 8.182 19.956 1.00 88.12 188 GLU A N 1
ATOM 1467 C CA . GLU A 1 188 ? -16.625 7.821 21.334 1.00 88.12 188 GLU A CA 1
ATOM 1468 C C . GLU A 1 188 ? -15.775 8.899 22.022 1.00 88.12 188 GLU A C 1
ATOM 1470 O O . GLU A 1 188 ? -15.916 9.146 23.216 1.00 88.12 188 GLU A O 1
ATOM 1475 N N . HIS A 1 189 ? -14.911 9.590 21.276 1.00 87.56 189 HIS A N 1
ATOM 1476 C CA . HIS A 1 189 ? -14.076 10.656 21.835 1.00 87.56 189 HIS A CA 1
ATOM 1477 C C . HIS A 1 189 ? -14.728 12.050 21.812 1.00 87.56 189 HIS A C 1
ATOM 1479 O O . HIS A 1 189 ? -14.091 13.014 22.234 1.00 87.56 189 HIS A O 1
ATOM 1485 N N . HIS A 1 190 ? -15.968 12.179 21.321 1.00 83.25 190 HIS A N 1
ATOM 1486 C CA . HIS A 1 190 ? -16.678 13.458 21.168 1.00 83.25 190 HIS A CA 1
ATOM 1487 C C . HIS A 1 190 ? -15.864 14.527 20.411 1.00 83.25 190 HIS A C 1
ATOM 1489 O O . HIS A 1 190 ? -15.836 15.702 20.783 1.00 83.25 190 HIS A O 1
ATOM 1495 N N . LEU A 1 191 ? -15.174 14.120 19.341 1.00 81.44 191 LEU A N 1
ATOM 1496 C CA . LEU A 1 191 ? -14.264 14.986 18.590 1.00 81.44 191 LEU A CA 1
ATOM 1497 C C . LEU A 1 191 ? -14.922 15.566 17.333 1.00 81.44 191 LEU A C 1
ATOM 1499 O O . LEU A 1 191 ? -15.646 14.879 16.617 1.00 81.44 191 LEU A O 1
ATOM 1503 N N . VAL A 1 192 ? -14.576 16.820 17.018 1.00 84.50 192 VAL A N 1
ATOM 1504 C CA . VAL A 1 192 ? -15.025 17.600 15.846 1.00 84.50 192 VAL A CA 1
ATOM 1505 C C . VAL A 1 192 ? -16.517 17.957 15.868 1.00 84.50 192 VAL A C 1
ATOM 1507 O O . VAL A 1 192 ? -16.854 19.136 15.918 1.00 84.50 192 VAL A O 1
ATOM 1510 N N . SER A 1 193 ? -17.408 16.968 15.788 1.00 85.88 193 SER A N 1
ATOM 1511 C CA . SER A 1 193 ? -18.868 17.128 15.782 1.00 85.88 193 SER A CA 1
ATOM 1512 C C . SER A 1 193 ? -19.543 15.758 15.918 1.00 85.88 193 SER A C 1
ATOM 1514 O O . SER A 1 193 ? -18.971 14.751 15.501 1.00 85.88 193 SER A O 1
ATOM 1516 N N . GLU A 1 194 ? -20.783 15.704 16.417 1.00 82.25 194 GLU A N 1
ATOM 1517 C CA . GLU A 1 194 ? -21.561 14.457 16.525 1.00 82.25 194 GLU A CA 1
ATOM 1518 C C . GLU A 1 194 ? -21.714 13.725 15.182 1.00 82.25 194 GLU A C 1
ATOM 1520 O O . GLU A 1 194 ? -21.705 12.495 15.136 1.00 82.25 194 GLU A O 1
ATOM 1525 N N . SER A 1 195 ? -21.803 14.468 14.073 1.00 87.94 195 SER A N 1
ATOM 1526 C CA . SER A 1 195 ? -21.923 13.909 12.722 1.00 87.94 195 SER A CA 1
ATOM 1527 C C . SER A 1 195 ? -20.584 13.749 11.996 1.00 87.94 195 SER A C 1
ATOM 1529 O O . SER A 1 195 ? -20.566 13.286 10.854 1.00 87.94 195 SER A O 1
ATOM 1531 N N . ALA A 1 196 ? -19.458 14.134 12.610 1.00 88.88 196 ALA A N 1
ATOM 1532 C CA . ALA A 1 196 ? -18.159 14.156 11.937 1.00 88.88 196 ALA A CA 1
ATOM 1533 C C . ALA A 1 196 ? -17.747 12.769 11.432 1.00 88.88 196 ALA A C 1
ATOM 1535 O O . ALA A 1 196 ? -17.288 12.648 10.299 1.00 88.88 196 ALA A O 1
ATOM 1536 N N . GLY A 1 197 ? -17.974 11.722 12.232 1.00 89.81 197 GLY A N 1
ATOM 1537 C CA . GLY A 1 197 ? -17.659 10.341 11.864 1.00 89.81 197 GLY A CA 1
ATOM 1538 C C . GLY A 1 197 ? -18.355 9.888 10.576 1.00 89.81 197 GLY A C 1
ATOM 1539 O O . GLY A 1 197 ? -17.696 9.407 9.654 1.00 89.81 197 GLY A O 1
ATOM 1540 N N . GLU A 1 198 ? -19.671 10.096 10.478 1.00 92.62 198 GLU A N 1
ATOM 1541 C CA . GLU A 1 198 ? -20.452 9.720 9.289 1.00 92.62 198 GLU A CA 1
ATOM 1542 C C . GLU A 1 198 ? -20.066 10.547 8.057 1.00 92.62 198 GLU A C 1
ATOM 1544 O O . GLU A 1 198 ? -19.933 9.996 6.964 1.00 92.62 198 GLU A O 1
ATOM 1549 N N . ILE A 1 199 ? -19.811 11.851 8.221 1.00 93.81 199 ILE A N 1
ATOM 1550 C CA . ILE A 1 199 ? -19.349 12.719 7.124 1.00 93.81 199 ILE A CA 1
ATOM 1551 C C . ILE A 1 199 ? -17.987 12.246 6.601 1.00 93.81 199 ILE A C 1
ATOM 1553 O O . ILE A 1 199 ? -17.763 12.206 5.386 1.00 93.81 199 ILE A O 1
ATOM 1557 N N . TRP A 1 200 ? -17.077 11.857 7.497 1.00 94.06 200 TRP A N 1
ATOM 1558 C CA . TRP A 1 200 ? -15.747 11.383 7.120 1.00 94.06 200 TRP A CA 1
ATOM 1559 C C . TRP A 1 200 ? -15.814 10.056 6.370 1.00 94.06 200 TRP A C 1
ATOM 1561 O O . TRP A 1 200 ? -15.131 9.879 5.358 1.00 94.06 200 TRP A O 1
ATOM 1571 N N . TYR A 1 201 ? -16.684 9.150 6.816 1.00 95.19 201 TYR A N 1
ATOM 1572 C CA . TYR A 1 201 ? -16.946 7.897 6.123 1.00 95.19 201 TYR A CA 1
ATOM 1573 C C . TYR A 1 201 ? -17.566 8.121 4.743 1.00 95.19 201 TYR A C 1
ATOM 1575 O O . TYR A 1 201 ? -17.034 7.612 3.759 1.00 95.19 201 TYR A O 1
ATOM 1583 N N . ALA A 1 202 ? -18.623 8.931 4.638 1.00 94.75 202 ALA A N 1
ATOM 1584 C CA . ALA A 1 202 ? -19.272 9.232 3.363 1.00 94.75 202 ALA A CA 1
ATOM 1585 C C . ALA A 1 202 ? -18.287 9.851 2.354 1.00 94.75 202 ALA A C 1
ATOM 1587 O O . ALA A 1 202 ? -18.215 9.419 1.201 1.00 94.75 202 ALA A O 1
ATOM 1588 N N . SER A 1 203 ? -17.461 10.796 2.813 1.00 95.38 203 SER A N 1
ATOM 1589 C CA . SER A 1 203 ? -16.393 11.399 2.005 1.00 95.38 203 SER A CA 1
ATOM 1590 C C . SER A 1 203 ? -15.368 10.355 1.557 1.00 95.38 203 SER A C 1
ATOM 1592 O O . SER A 1 203 ? -14.982 10.322 0.391 1.00 95.38 203 SER A O 1
ATOM 1594 N N . SER A 1 204 ? -14.976 9.447 2.455 1.00 95.44 204 SER A N 1
ATOM 1595 C CA . SER A 1 204 ? -14.019 8.376 2.161 1.00 95.44 204 SER A CA 1
ATOM 1596 C C . SER A 1 204 ? -14.556 7.352 1.160 1.00 95.44 204 SER A C 1
ATOM 1598 O O . SER A 1 204 ? -13.800 6.876 0.315 1.00 95.44 204 SER A O 1
ATOM 1600 N N . VAL A 1 205 ? -15.854 7.034 1.208 1.00 94.94 205 VAL A N 1
ATOM 1601 C CA . VAL A 1 205 ? -16.515 6.163 0.223 1.00 94.94 205 VAL A CA 1
ATOM 1602 C C . VAL A 1 205 ? -16.531 6.819 -1.155 1.00 94.94 205 VAL A C 1
ATOM 1604 O O . VAL A 1 205 ? -16.168 6.168 -2.135 1.00 94.94 205 VAL A O 1
ATOM 1607 N N . LEU A 1 206 ? -16.872 8.110 -1.239 1.00 95.75 206 LEU A N 1
ATOM 1608 C CA . LEU A 1 206 ? -16.839 8.855 -2.499 1.00 95.75 206 LEU A CA 1
ATOM 1609 C C . LEU A 1 206 ? -15.419 8.912 -3.081 1.00 95.75 206 LEU A C 1
ATOM 1611 O O . LEU A 1 206 ? -15.213 8.558 -4.242 1.00 95.75 206 LEU A O 1
ATOM 1615 N N . SER A 1 207 ? -14.425 9.299 -2.276 1.00 95.25 207 SER A N 1
ATOM 1616 C CA . SER A 1 207 ? -13.022 9.322 -2.703 1.00 95.25 207 SER A CA 1
ATOM 1617 C C . SER A 1 207 ? -12.529 7.933 -3.113 1.00 95.25 207 SER A C 1
ATOM 1619 O O . SER A 1 207 ? -11.860 7.792 -4.136 1.00 95.25 207 SER A O 1
ATOM 1621 N N . GLY A 1 208 ? -12.896 6.893 -2.361 1.00 94.62 208 GLY A N 1
ATOM 1622 C CA . GLY A 1 208 ? -12.562 5.508 -2.677 1.00 94.62 208 GLY A CA 1
ATOM 1623 C C . GLY A 1 208 ? -13.156 5.041 -4.007 1.00 94.62 208 GLY A C 1
ATOM 1624 O O . GLY A 1 208 ? -12.467 4.372 -4.772 1.00 94.62 208 GLY A O 1
ATOM 1625 N N . LEU A 1 209 ? -14.387 5.444 -4.332 1.00 93.69 209 LEU A N 1
ATOM 1626 C CA . LEU A 1 209 ? -15.025 5.129 -5.612 1.00 93.69 209 LEU A CA 1
ATOM 1627 C C . LEU A 1 209 ? -14.318 5.808 -6.798 1.00 93.69 209 LEU A C 1
ATOM 1629 O O . LEU A 1 209 ? -14.085 5.168 -7.825 1.00 93.69 209 LEU A O 1
ATOM 1633 N N . LEU A 1 210 ? -13.922 7.077 -6.651 1.00 95.19 210 LEU A N 1
ATOM 1634 C CA . LEU A 1 210 ? -13.160 7.800 -7.678 1.00 95.19 210 LEU A CA 1
ATOM 1635 C C . LEU A 1 210 ? -11.796 7.139 -7.934 1.00 95.19 210 LEU A C 1
ATOM 1637 O O . LEU A 1 210 ? -11.414 6.893 -9.079 1.00 95.19 210 LEU A O 1
ATOM 1641 N N . LEU A 1 211 ? -11.081 6.795 -6.860 1.00 94.75 211 LEU A N 1
ATOM 1642 C CA . LEU A 1 211 ? -9.786 6.116 -6.938 1.00 94.75 211 LEU A CA 1
ATOM 1643 C C . LEU A 1 211 ? -9.902 4.689 -7.480 1.00 94.75 211 LEU A C 1
ATOM 1645 O O . LEU A 1 211 ? -9.015 4.234 -8.199 1.00 94.75 211 LEU A O 1
ATOM 1649 N N . PHE A 1 212 ? -10.999 3.992 -7.185 1.00 93.50 212 PHE A N 1
ATOM 1650 C CA . PHE A 1 212 ? -11.290 2.692 -7.775 1.00 93.50 212 PHE A CA 1
ATOM 1651 C C . PHE A 1 212 ? -11.400 2.784 -9.304 1.00 93.50 212 PHE A C 1
ATOM 1653 O O . PHE A 1 212 ? -10.771 1.989 -10.003 1.00 93.50 212 PHE A O 1
ATOM 1660 N N . GLY A 1 213 ? -12.113 3.788 -9.830 1.00 92.31 213 GLY A N 1
ATOM 1661 C CA . GLY A 1 213 ? -12.186 4.038 -11.274 1.00 92.31 213 GLY A CA 1
ATOM 1662 C C . GLY A 1 213 ? -10.806 4.261 -11.903 1.00 92.31 213 GLY A C 1
ATOM 1663 O O . GLY A 1 213 ? -10.486 3.661 -12.930 1.00 92.31 213 GLY A O 1
ATOM 1664 N N . LEU A 1 214 ? -9.950 5.046 -11.239 1.00 92.56 214 LEU A N 1
ATOM 1665 C CA . LEU A 1 214 ? -8.570 5.273 -11.675 1.00 92.56 214 LEU A CA 1
ATOM 1666 C C . LEU A 1 214 ? -7.730 3.984 -11.664 1.00 92.56 214 LEU A C 1
ATOM 1668 O O . LEU A 1 214 ? -6.953 3.735 -12.585 1.00 92.56 214 LEU A O 1
ATOM 1672 N N . ALA A 1 215 ? -7.893 3.141 -10.643 1.00 91.75 215 ALA A N 1
ATOM 1673 C CA . ALA A 1 215 ? -7.181 1.872 -10.548 1.00 91.75 215 ALA A CA 1
ATOM 1674 C C . ALA A 1 215 ? -7.585 0.901 -11.668 1.00 91.75 215 ALA A C 1
ATOM 1676 O O . ALA A 1 215 ? -6.716 0.312 -12.311 1.00 91.75 215 ALA A O 1
ATOM 1677 N N . VAL A 1 216 ? -8.887 0.781 -11.951 1.00 90.31 216 VAL A N 1
ATOM 1678 C CA . VAL A 1 216 ? -9.396 -0.037 -13.063 1.00 90.31 216 VAL A CA 1
ATOM 1679 C C . VAL A 1 216 ? -8.887 0.491 -14.402 1.00 90.31 216 VAL A C 1
ATOM 1681 O O . VAL A 1 216 ? -8.455 -0.304 -15.236 1.00 90.31 216 VAL A O 1
ATOM 1684 N N . PHE A 1 217 ? -8.862 1.814 -14.594 1.00 91.19 217 PHE A N 1
ATOM 1685 C CA . PHE A 1 217 ? -8.293 2.423 -15.796 1.00 91.19 217 PHE A CA 1
ATOM 1686 C C . PHE A 1 217 ? -6.839 1.989 -16.012 1.00 91.19 217 PHE A C 1
ATOM 1688 O O . PHE A 1 217 ? -6.526 1.458 -17.074 1.00 91.19 217 PHE A O 1
ATOM 1695 N N . PHE A 1 218 ? -5.962 2.130 -15.011 1.00 88.81 218 PHE A N 1
ATOM 1696 C CA . PHE A 1 218 ? -4.559 1.719 -15.155 1.00 88.81 218 PHE A CA 1
ATOM 1697 C C . PHE A 1 218 ? -4.378 0.214 -15.316 1.00 88.81 218 PHE A C 1
ATOM 1699 O O . PHE A 1 218 ? -3.464 -0.209 -16.019 1.00 88.81 218 PHE A O 1
ATOM 1706 N N . PHE A 1 219 ? -5.240 -0.596 -14.702 1.00 87.00 219 PHE A N 1
ATOM 1707 C CA . PHE A 1 219 ? -5.216 -2.041 -14.898 1.00 87.00 219 PHE A CA 1
ATOM 1708 C C . PHE A 1 219 ? -5.519 -2.409 -16.357 1.00 87.00 219 PHE A C 1
ATOM 1710 O O . PHE A 1 219 ? -4.746 -3.134 -16.981 1.00 87.00 219 PHE A O 1
ATOM 1717 N N . VAL A 1 220 ? -6.600 -1.863 -16.926 1.00 86.56 220 VAL A N 1
ATOM 1718 C CA . VAL A 1 220 ? -6.956 -2.083 -18.336 1.00 86.56 220 VAL A CA 1
ATOM 1719 C C . VAL A 1 220 ? -5.875 -1.512 -19.250 1.00 86.56 220 VAL A C 1
ATOM 1721 O O . VAL A 1 220 ? -5.421 -2.195 -20.163 1.00 86.56 220 VAL A O 1
ATOM 1724 N N . PHE A 1 221 ? -5.406 -0.297 -18.973 1.00 84.25 221 PHE A N 1
ATOM 1725 C CA . PHE A 1 221 ? -4.375 0.372 -19.759 1.00 84.25 221 PHE A CA 1
ATOM 1726 C C . PHE A 1 221 ? -3.052 -0.407 -19.780 1.00 84.25 221 PHE A C 1
ATOM 1728 O O . PHE A 1 221 ? -2.425 -0.518 -20.830 1.00 84.25 221 PHE A O 1
ATOM 1735 N N . GLY A 1 222 ? -2.661 -1.006 -18.651 1.00 80.06 222 GLY A N 1
ATOM 1736 C CA . GLY A 1 222 ? -1.510 -1.904 -18.558 1.00 80.06 222 GLY A CA 1
ATOM 1737 C C . GLY A 1 222 ? -1.727 -3.259 -19.239 1.00 80.06 222 GLY A C 1
ATOM 1738 O O . GLY A 1 222 ? -0.766 -3.847 -19.727 1.00 80.06 222 GLY A O 1
ATOM 1739 N N . ALA A 1 223 ? -2.970 -3.742 -19.328 1.00 79.31 223 ALA A N 1
ATOM 1740 C CA . ALA A 1 223 ? -3.312 -5.000 -19.995 1.00 79.31 223 ALA A CA 1
ATOM 1741 C C . ALA A 1 223 ? -3.387 -4.887 -21.531 1.00 79.31 223 ALA A C 1
ATOM 1743 O O . ALA A 1 223 ? -3.126 -5.870 -22.224 1.00 79.31 223 ALA A O 1
ATOM 1744 N N . LEU A 1 224 ? -3.707 -3.710 -22.085 1.00 78.25 224 LEU A N 1
ATOM 1745 C CA . LEU A 1 224 ? -3.851 -3.511 -23.537 1.00 78.25 224 LEU A CA 1
ATOM 1746 C C . LEU A 1 224 ? -2.607 -3.948 -24.347 1.00 78.25 224 LEU A C 1
ATOM 1748 O O . LEU A 1 224 ? -2.772 -4.706 -25.306 1.00 78.25 224 LEU A O 1
ATOM 1752 N N . PRO A 1 225 ? -1.362 -3.574 -23.987 1.00 71.69 225 PRO A N 1
ATOM 1753 C CA . PRO A 1 225 ? -0.170 -3.995 -24.731 1.00 71.69 225 PRO A CA 1
ATOM 1754 C C . PRO A 1 225 ? 0.037 -5.512 -24.761 1.00 71.69 225 PRO A C 1
ATOM 1756 O O . PRO A 1 225 ? 0.536 -6.038 -25.755 1.00 71.69 225 PRO A O 1
ATOM 1759 N N . TYR A 1 226 ? -0.392 -6.235 -23.722 1.00 68.25 226 TYR A N 1
ATOM 1760 C CA . TYR A 1 226 ? -0.304 -7.698 -23.698 1.00 68.25 226 TYR A CA 1
ATOM 1761 C C . TYR A 1 226 ? -1.188 -8.344 -24.756 1.00 68.25 226 TYR A C 1
ATOM 1763 O O . TYR A 1 226 ? -0.799 -9.344 -25.350 1.00 68.25 226 TYR A O 1
ATOM 1771 N N . TRP A 1 227 ? -2.359 -7.761 -25.012 1.00 63.56 227 TRP A N 1
ATOM 1772 C CA . TRP A 1 227 ? -3.299 -8.292 -25.991 1.00 63.56 227 TRP A CA 1
ATOM 1773 C C . TRP A 1 227 ? -2.878 -7.992 -27.435 1.00 63.56 227 TRP A C 1
ATOM 1775 O O . TRP A 1 227 ? -3.157 -8.781 -28.335 1.00 63.56 227 TRP A O 1
ATOM 1785 N N . PHE A 1 228 ? -2.201 -6.859 -27.661 1.00 61.91 228 PHE A N 1
ATOM 1786 C CA . PHE A 1 228 ? -1.905 -6.363 -29.009 1.00 61.91 228 PHE A CA 1
ATOM 1787 C C . PHE A 1 228 ? -0.443 -6.519 -29.464 1.00 61.91 228 PHE A C 1
ATOM 1789 O O . PHE A 1 228 ? -0.203 -6.482 -30.669 1.00 61.91 228 PHE A O 1
ATOM 1796 N N . LYS A 1 229 ? 0.535 -6.686 -28.558 1.00 55.16 229 LYS A N 1
ATOM 1797 C CA . LYS A 1 229 ? 1.973 -6.667 -28.907 1.00 55.16 229 LYS A CA 1
ATOM 1798 C C . LYS A 1 229 ? 2.811 -7.854 -28.416 1.00 55.16 229 LYS A C 1
ATOM 1800 O O . LYS A 1 229 ? 3.830 -8.141 -29.043 1.00 55.16 229 LYS A O 1
ATOM 1805 N N . LEU A 1 230 ? 2.460 -8.529 -27.318 1.00 49.81 230 LEU A N 1
ATOM 1806 C CA . LEU A 1 230 ? 3.395 -9.465 -26.677 1.00 49.81 230 LEU A CA 1
ATOM 1807 C C . LEU A 1 230 ? 3.221 -10.926 -27.127 1.00 49.81 230 LEU A C 1
ATOM 1809 O O . LEU A 1 230 ? 2.160 -11.534 -26.990 1.00 49.81 230 LEU A O 1
ATOM 1813 N N . HIS A 1 231 ? 4.321 -11.530 -27.582 1.00 45.22 231 HIS A N 1
ATOM 1814 C CA . HIS A 1 231 ? 4.471 -12.980 -27.691 1.00 45.22 231 HIS A CA 1
ATOM 1815 C C . HIS A 1 231 ? 4.308 -13.626 -26.300 1.00 45.22 231 HIS A C 1
ATOM 1817 O O . HIS A 1 231 ? 5.206 -13.520 -25.476 1.00 45.22 231 HIS A O 1
ATOM 1823 N N . LYS A 1 232 ? 3.145 -14.253 -26.058 1.00 46.72 232 LYS A N 1
ATOM 1824 C CA . LYS A 1 232 ? 2.755 -15.355 -25.132 1.00 46.72 232 LYS A CA 1
ATOM 1825 C C . LYS A 1 232 ? 3.601 -15.749 -23.888 1.00 46.72 232 LYS A C 1
ATOM 1827 O O . LYS A 1 232 ? 3.407 -16.854 -23.387 1.00 46.72 232 LYS A O 1
ATOM 1832 N N . HIS A 1 233 ? 4.449 -14.907 -23.308 1.00 46.25 233 HIS A N 1
ATOM 1833 C CA . HIS A 1 233 ? 5.078 -15.175 -22.010 1.00 46.25 233 HIS A CA 1
ATOM 1834 C C . HIS A 1 233 ? 4.586 -14.180 -20.959 1.00 46.25 233 HIS A C 1
ATOM 1836 O O . HIS A 1 233 ? 5.019 -13.034 -20.904 1.00 46.25 233 HIS A O 1
ATOM 1842 N N . LEU A 1 234 ? 3.645 -14.643 -20.130 1.00 45.00 234 LEU A N 1
ATOM 1843 C CA . LEU A 1 234 ? 3.233 -13.964 -18.907 1.00 45.00 234 LEU A CA 1
ATOM 1844 C C . LEU A 1 234 ? 4.175 -14.392 -17.785 1.00 45.00 234 LEU A C 1
ATOM 1846 O O . LEU A 1 234 ? 4.045 -15.487 -17.242 1.00 45.00 234 LEU A O 1
ATOM 1850 N N . SER A 1 235 ? 5.098 -13.523 -17.412 1.00 45.00 235 SER A N 1
ATOM 1851 C CA . SER A 1 235 ? 5.756 -13.608 -16.113 1.00 45.00 235 SER A CA 1
ATOM 1852 C C . SER A 1 235 ? 5.245 -12.431 -15.303 1.00 45.00 235 SER A C 1
ATOM 1854 O O . SER A 1 235 ? 5.561 -11.326 -15.675 1.00 45.00 235 SER A O 1
ATOM 1856 N N . GLU A 1 236 ? 4.472 -12.652 -14.240 1.00 50.31 236 GLU A N 1
ATOM 1857 C CA . GLU A 1 236 ? 4.259 -11.693 -13.134 1.00 50.31 236 GLU A CA 1
ATOM 1858 C C . GLU A 1 236 ? 3.365 -10.456 -13.398 1.00 50.31 236 GLU A C 1
ATOM 1860 O O . GLU A 1 236 ? 3.824 -9.355 -13.689 1.00 50.31 236 GLU A O 1
ATOM 1865 N N . ILE A 1 237 ? 2.055 -10.614 -13.162 1.00 51.22 237 ILE A N 1
ATOM 1866 C CA . ILE A 1 237 ? 1.091 -9.505 -13.042 1.00 51.22 237 ILE A CA 1
ATOM 1867 C C . ILE A 1 237 ? 0.942 -9.138 -11.557 1.00 51.22 237 ILE A C 1
ATOM 1869 O O . ILE A 1 237 ? 0.468 -9.945 -10.759 1.00 51.22 237 ILE A O 1
ATOM 1873 N N . LEU A 1 238 ? 1.308 -7.910 -11.178 1.00 51.09 238 LEU A N 1
ATOM 1874 C CA . LEU A 1 238 ? 1.160 -7.379 -9.816 1.00 51.09 238 LEU A CA 1
ATOM 1875 C C . LEU A 1 238 ? 0.232 -6.161 -9.817 1.00 51.09 238 LEU A C 1
ATOM 1877 O O . LEU A 1 238 ? 0.635 -5.069 -10.196 1.00 51.09 238 LEU A O 1
ATOM 1881 N N . GLY A 1 239 ? -1.009 -6.344 -9.358 1.00 53.66 239 GLY A N 1
ATOM 1882 C CA . GLY A 1 239 ? -2.017 -5.280 -9.272 1.00 53.66 239 GLY A CA 1
ATOM 1883 C C . GLY A 1 239 ? -3.147 -5.627 -8.301 1.00 53.66 239 GLY A C 1
ATOM 1884 O O . GLY A 1 239 ? -4.269 -5.869 -8.726 1.00 53.66 239 GLY A O 1
ATOM 1885 N N . LEU A 1 240 ? -2.840 -5.717 -7.001 1.00 64.88 240 LEU A N 1
ATOM 1886 C CA . LEU A 1 240 ? -3.690 -6.406 -6.010 1.00 64.88 240 LEU A CA 1
ATOM 1887 C C . LEU A 1 240 ? -4.680 -5.495 -5.255 1.00 64.88 240 LEU A C 1
ATOM 1889 O O . LEU A 1 240 ? -5.718 -5.957 -4.788 1.00 64.88 240 LEU A O 1
ATOM 1893 N N . GLY A 1 241 ? -4.377 -4.199 -5.123 1.00 61.91 241 GLY A N 1
ATOM 1894 C CA . GLY A 1 241 ? -5.113 -3.303 -4.219 1.00 61.91 241 GLY A CA 1
ATOM 1895 C C . GLY A 1 241 ? -6.571 -3.054 -4.618 1.00 61.91 241 GLY A C 1
ATOM 1896 O O . GLY A 1 241 ? -7.452 -3.025 -3.764 1.00 61.91 241 GLY A O 1
ATOM 1897 N N . TRP A 1 242 ? -6.852 -2.922 -5.916 1.00 79.81 242 TRP A N 1
ATOM 1898 C CA . TRP A 1 242 ? -8.197 -2.608 -6.412 1.00 79.81 242 TRP A CA 1
ATOM 1899 C C . TRP A 1 242 ? -9.173 -3.788 -6.304 1.00 79.81 242 TRP A C 1
ATOM 1901 O O . TRP A 1 242 ? -10.373 -3.564 -6.155 1.00 79.81 242 TRP A O 1
ATOM 1911 N N . ILE A 1 243 ? -8.674 -5.032 -6.305 1.00 84.12 243 ILE A N 1
ATOM 1912 C CA . ILE A 1 243 ? -9.487 -6.247 -6.130 1.00 84.12 243 ILE A CA 1
ATOM 1913 C C . ILE A 1 243 ? -10.115 -6.266 -4.729 1.00 84.12 243 ILE A C 1
ATOM 1915 O O . ILE A 1 243 ? -11.285 -6.616 -4.575 1.00 84.12 243 ILE A O 1
ATOM 1919 N N . LEU A 1 244 ? -9.363 -5.854 -3.705 1.00 83.81 24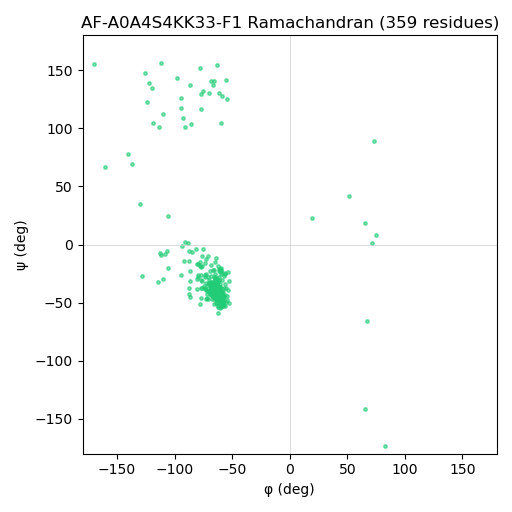4 LEU A N 1
ATOM 1920 C CA . LEU A 1 244 ? -9.863 -5.743 -2.330 1.00 83.81 244 LEU A CA 1
ATOM 1921 C C . LEU A 1 244 ? -10.860 -4.586 -2.181 1.00 83.81 244 LEU A C 1
ATOM 1923 O O . LEU A 1 244 ? -11.889 -4.732 -1.519 1.00 83.81 244 LEU A O 1
ATOM 1927 N N . THR A 1 245 ? -10.590 -3.454 -2.834 1.00 82.81 245 THR A N 1
ATOM 1928 C CA . THR A 1 245 ? -11.515 -2.312 -2.877 1.00 82.81 245 THR A CA 1
ATOM 1929 C C . THR A 1 245 ? -12.836 -2.690 -3.538 1.00 82.81 245 THR A C 1
ATOM 1931 O O . THR A 1 245 ? -13.891 -2.333 -3.021 1.00 82.81 245 THR A O 1
ATOM 1934 N N . LEU A 1 246 ? -12.799 -3.471 -4.624 1.00 88.31 246 LEU A N 1
ATOM 1935 C CA . LEU A 1 246 ? -13.993 -3.968 -5.309 1.00 88.31 246 LEU A CA 1
ATOM 1936 C C . LEU A 1 246 ? -14.908 -4.747 -4.358 1.00 88.31 246 LEU A C 1
ATOM 1938 O O . LEU A 1 246 ? -16.116 -4.518 -4.347 1.00 88.31 246 LEU A O 1
ATOM 1942 N N . ARG A 1 247 ? -14.335 -5.616 -3.512 1.00 86.94 247 ARG A N 1
ATOM 1943 C CA . ARG A 1 247 ? -15.098 -6.335 -2.484 1.00 86.94 247 ARG A CA 1
ATOM 1944 C C . ARG A 1 247 ? -15.747 -5.380 -1.488 1.00 86.94 247 ARG A C 1
ATOM 1946 O O . ARG A 1 247 ? -16.937 -5.500 -1.220 1.00 86.94 247 ARG A O 1
ATOM 1953 N N . LYS A 1 248 ? -14.985 -4.415 -0.964 1.00 87.25 248 LYS A N 1
ATOM 1954 C CA . LYS A 1 248 ? -15.506 -3.430 -0.004 1.00 87.25 248 LYS A CA 1
ATOM 1955 C C . LYS A 1 248 ? -16.630 -2.582 -0.593 1.00 87.25 248 LYS A C 1
ATOM 1957 O O . LYS A 1 248 ? -17.633 -2.377 0.079 1.00 87.25 248 LYS A O 1
ATOM 1962 N N . LEU A 1 249 ? -16.501 -2.135 -1.840 1.00 88.56 249 LEU A N 1
ATOM 1963 C CA . LEU A 1 249 ? -17.568 -1.412 -2.533 1.00 88.56 249 LEU A CA 1
ATOM 1964 C C . LEU A 1 249 ? -18.791 -2.306 -2.780 1.00 88.56 249 LEU A C 1
ATOM 1966 O O . LEU A 1 249 ? -19.917 -1.840 -2.630 1.00 88.56 249 LEU A O 1
ATOM 1970 N N . GLY A 1 250 ? -18.584 -3.587 -3.106 1.00 86.19 250 GLY A N 1
ATOM 1971 C CA . GLY A 1 250 ? -19.662 -4.571 -3.245 1.00 86.19 250 GLY A CA 1
ATOM 1972 C C . GLY A 1 250 ? -20.471 -4.746 -1.960 1.00 86.19 250 GLY A C 1
ATOM 1973 O O . GLY A 1 250 ? -21.699 -4.759 -2.013 1.00 86.19 250 GLY A O 1
ATOM 1974 N N . ASP A 1 251 ? -19.790 -4.799 -0.814 1.00 88.44 251 ASP A N 1
ATOM 1975 C CA . ASP A 1 251 ? -20.424 -4.890 0.505 1.00 88.44 251 ASP A CA 1
ATOM 1976 C C . ASP A 1 251 ? -21.174 -3.596 0.883 1.00 88.44 251 ASP A C 1
ATOM 1978 O O . ASP A 1 251 ? -22.248 -3.667 1.472 1.00 88.44 251 ASP A O 1
ATOM 1982 N N . ILE A 1 252 ? -20.654 -2.418 0.511 1.00 88.69 252 ILE A N 1
ATOM 1983 C CA . ILE A 1 252 ? -21.279 -1.113 0.809 1.00 88.69 252 ILE A CA 1
ATOM 1984 C C . ILE A 1 252 ? -22.534 -0.871 -0.038 1.00 88.69 252 ILE A C 1
ATOM 1986 O O . ILE A 1 252 ? -23.560 -0.449 0.489 1.00 88.69 252 ILE A O 1
ATOM 1990 N N . PHE A 1 253 ? -22.465 -1.123 -1.347 1.00 89.19 253 PHE A N 1
ATOM 1991 C CA . PHE A 1 253 ? -23.580 -0.870 -2.268 1.00 89.19 253 PHE A CA 1
ATOM 1992 C C . PHE A 1 253 ? -24.563 -2.044 -2.379 1.00 89.19 253 PHE A C 1
ATOM 1994 O O . PHE A 1 253 ? -25.572 -1.931 -3.071 1.00 89.19 253 PHE A O 1
ATOM 2001 N N . GLY A 1 254 ? -24.272 -3.183 -1.741 1.00 85.81 254 GLY A N 1
ATOM 2002 C CA . GLY A 1 254 ? -25.113 -4.382 -1.795 1.00 85.81 254 GLY A CA 1
ATOM 2003 C C . GLY A 1 254 ? -25.209 -5.014 -3.189 1.00 85.81 254 GLY A C 1
ATOM 2004 O O . GLY A 1 254 ? -26.137 -5.777 -3.461 1.00 85.81 254 GLY A O 1
ATOM 2005 N N . TRP A 1 255 ? -24.282 -4.698 -4.100 1.00 87.81 255 TRP A N 1
ATOM 2006 C CA . TRP A 1 255 ? -24.344 -5.169 -5.482 1.00 87.81 255 TRP A CA 1
ATOM 2007 C C . TRP A 1 255 ? -23.562 -6.471 -5.672 1.00 87.81 255 TRP A C 1
ATOM 2009 O O . TRP A 1 255 ? -22.329 -6.491 -5.702 1.00 87.81 255 TRP A O 1
ATOM 2019 N N . ASN A 1 256 ? -24.290 -7.573 -5.877 1.00 84.94 256 ASN A N 1
ATOM 2020 C CA . ASN A 1 256 ? -23.706 -8.908 -6.057 1.00 84.94 256 ASN A CA 1
ATOM 2021 C C . ASN A 1 256 ? -22.742 -9.008 -7.253 1.00 84.94 256 ASN A C 1
ATOM 2023 O O . ASN A 1 256 ? -21.835 -9.839 -7.229 1.00 84.94 256 ASN A O 1
ATOM 2027 N N . GLY A 1 257 ? -22.884 -8.146 -8.268 1.00 85.75 257 GLY A N 1
ATOM 2028 C CA . GLY A 1 257 ? -21.981 -8.105 -9.420 1.00 85.75 257 GLY A CA 1
ATOM 2029 C C . GLY A 1 257 ? -20.520 -7.867 -9.024 1.00 85.75 257 GLY A C 1
ATOM 2030 O O . GLY A 1 257 ? -19.636 -8.593 -9.475 1.00 85.75 257 GLY A O 1
ATOM 2031 N N . PHE A 1 258 ? -20.259 -6.918 -8.120 1.00 86.00 258 PHE A N 1
ATOM 2032 C CA . PHE A 1 258 ? -18.902 -6.641 -7.631 1.00 86.00 258 PHE A CA 1
ATOM 2033 C C . PHE A 1 258 ? -18.308 -7.814 -6.853 1.00 86.00 258 PHE A C 1
ATOM 2035 O O . PHE A 1 258 ? -17.121 -8.101 -6.987 1.00 86.00 258 PHE A O 1
ATOM 2042 N N . ASN A 1 259 ? -19.135 -8.546 -6.107 1.00 83.75 259 ASN A N 1
ATOM 2043 C CA . ASN A 1 259 ? -18.699 -9.725 -5.365 1.00 83.75 259 ASN A CA 1
ATOM 2044 C C . ASN A 1 259 ? -18.306 -10.883 -6.293 1.00 83.75 259 ASN A C 1
ATOM 2046 O O . ASN A 1 259 ? -17.277 -11.521 -6.072 1.00 83.75 259 ASN A O 1
ATOM 2050 N N . ILE A 1 260 ? -19.077 -11.112 -7.361 1.00 87.81 260 ILE A N 1
ATOM 2051 C CA . ILE A 1 260 ? -18.759 -12.122 -8.381 1.00 87.81 260 ILE A CA 1
ATOM 2052 C C . ILE A 1 260 ? -17.453 -11.758 -9.096 1.00 87.81 260 ILE A C 1
ATOM 2054 O O . ILE A 1 260 ? -16.558 -12.594 -9.213 1.00 87.81 260 ILE A O 1
ATOM 2058 N N . TRP A 1 261 ? -17.304 -10.503 -9.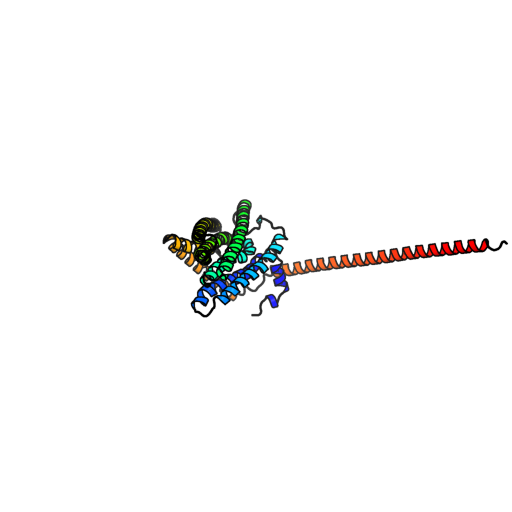525 1.00 86.88 261 TRP A N 1
ATOM 2059 C CA . TRP A 1 261 ? -16.077 -10.037 -10.174 1.00 86.88 261 TRP A CA 1
ATOM 2060 C C . TRP A 1 261 ? -14.855 -10.131 -9.261 1.00 86.88 261 TRP A C 1
ATOM 2062 O O . TRP A 1 261 ? -13.798 -10.590 -9.695 1.00 86.88 261 TRP A O 1
ATOM 2072 N N . HIS A 1 262 ? -15.001 -9.759 -7.989 1.00 86.75 262 HIS A N 1
ATOM 2073 C CA . HIS A 1 262 ? -13.957 -9.935 -6.986 1.00 86.75 262 HIS A CA 1
ATOM 2074 C C . HIS A 1 262 ? -13.533 -11.405 -6.864 1.00 86.75 262 HIS A C 1
ATOM 2076 O O . HIS A 1 262 ? -12.337 -11.698 -6.860 1.00 86.75 262 HIS A O 1
ATOM 2082 N N . MET A 1 263 ? -14.494 -12.332 -6.817 1.00 86.56 263 MET A N 1
ATOM 2083 C CA . MET A 1 263 ? -14.217 -13.768 -6.753 1.00 86.56 263 MET A CA 1
ATOM 2084 C C . MET A 1 263 ? -13.432 -14.251 -7.979 1.00 86.56 263 MET A C 1
ATOM 2086 O O . MET A 1 263 ? -12.407 -14.909 -7.819 1.00 86.56 263 MET A O 1
ATOM 2090 N N . ILE A 1 264 ? -13.856 -13.879 -9.193 1.00 89.06 264 ILE A N 1
ATOM 2091 C CA . ILE A 1 264 ? -13.162 -14.243 -10.440 1.00 89.06 264 ILE A CA 1
ATOM 2092 C C . ILE A 1 264 ? -11.712 -13.745 -10.418 1.00 89.06 264 ILE A C 1
ATOM 2094 O O . ILE A 1 264 ? -10.785 -14.519 -10.654 1.00 89.06 264 ILE A O 1
ATOM 2098 N N . MET A 1 265 ? -11.501 -12.469 -10.086 1.00 85.00 265 MET A N 1
ATOM 2099 C CA . MET A 1 265 ? -10.159 -11.876 -10.039 1.00 85.00 265 MET A CA 1
ATOM 2100 C C . MET A 1 265 ? -9.280 -12.520 -8.964 1.00 85.00 265 MET A C 1
ATOM 2102 O O . MET A 1 265 ? -8.090 -12.737 -9.185 1.00 85.00 265 MET A O 1
ATOM 2106 N N . THR A 1 266 ? -9.869 -12.893 -7.828 1.00 86.25 266 THR A N 1
ATOM 2107 C CA . THR A 1 266 ? -9.170 -13.606 -6.753 1.00 86.25 266 THR A CA 1
ATOM 2108 C C . THR A 1 266 ? -8.725 -14.997 -7.206 1.00 86.25 266 THR A C 1
ATOM 2110 O O . THR A 1 266 ? -7.588 -15.383 -6.947 1.00 86.25 266 THR A O 1
ATOM 2113 N N . ILE A 1 267 ? -9.562 -15.730 -7.947 1.00 86.94 267 ILE A N 1
ATOM 2114 C CA . ILE A 1 267 ? -9.191 -17.037 -8.508 1.00 86.94 267 ILE A CA 1
ATOM 2115 C C . ILE A 1 267 ? -8.026 -16.892 -9.495 1.00 86.94 267 ILE A C 1
ATOM 2117 O O . ILE A 1 267 ? -7.042 -17.624 -9.389 1.00 86.94 267 ILE A O 1
ATOM 2121 N N . LEU A 1 268 ? -8.093 -15.926 -10.419 1.00 85.00 268 LEU A N 1
ATOM 2122 C CA . LEU A 1 268 ? -7.013 -15.666 -11.382 1.00 85.00 268 LEU A CA 1
ATOM 2123 C C . LEU A 1 268 ? -5.691 -15.321 -10.682 1.00 85.00 268 LEU A C 1
ATOM 2125 O O . LEU A 1 268 ? -4.622 -15.799 -11.071 1.00 85.00 268 LEU A O 1
ATOM 2129 N N . MET A 1 269 ? -5.771 -14.528 -9.616 1.00 83.06 269 MET A N 1
ATOM 2130 C CA . MET A 1 269 ? -4.633 -14.183 -8.772 1.00 83.06 269 MET A CA 1
ATOM 2131 C C . MET A 1 269 ? -4.043 -15.419 -8.083 1.00 83.06 269 MET A C 1
ATOM 2133 O O . MET A 1 269 ? -2.831 -15.618 -8.143 1.00 83.06 269 MET A O 1
ATOM 2137 N N . CYS A 1 270 ? -4.870 -16.280 -7.483 1.00 84.56 270 CYS A N 1
ATOM 2138 C CA . CYS A 1 270 ? -4.413 -17.528 -6.870 1.00 84.56 270 CYS A CA 1
ATOM 2139 C C . CYS A 1 270 ? -3.720 -18.444 -7.887 1.00 84.56 270 CYS A C 1
ATOM 2141 O O . CYS A 1 270 ? -2.646 -18.963 -7.596 1.00 84.56 270 CYS A O 1
ATOM 2143 N N . ILE A 1 271 ? -4.283 -18.598 -9.090 1.00 85.00 271 ILE A N 1
ATOM 2144 C CA . ILE A 1 271 ? -3.676 -19.392 -10.170 1.00 85.00 271 ILE A CA 1
ATOM 2145 C C . ILE A 1 271 ? -2.303 -18.827 -10.540 1.00 85.00 271 ILE A C 1
ATOM 2147 O O . ILE A 1 271 ? -1.324 -19.568 -10.594 1.00 85.00 271 ILE A O 1
ATOM 2151 N N . THR A 1 272 ? -2.218 -17.510 -10.742 1.00 78.62 272 THR A N 1
ATOM 2152 C CA . THR A 1 272 ? -0.957 -16.829 -11.069 1.00 78.62 272 THR A CA 1
ATOM 2153 C C . THR A 1 272 ? 0.081 -17.066 -9.976 1.00 78.62 272 THR A C 1
ATOM 2155 O O . THR A 1 272 ? 1.224 -17.399 -10.270 1.00 78.62 272 THR A O 1
ATOM 2158 N N . TRP A 1 273 ? -0.322 -16.968 -8.710 1.00 83.81 273 TRP A N 1
ATOM 2159 C CA . TRP A 1 273 ? 0.572 -17.173 -7.576 1.00 83.81 273 TRP A CA 1
ATOM 2160 C C . TRP A 1 273 ? 1.083 -18.615 -7.482 1.00 83.81 273 TRP A C 1
ATOM 2162 O O . TRP A 1 273 ? 2.267 -18.824 -7.241 1.00 83.81 273 TRP A O 1
ATOM 2172 N N . VAL A 1 274 ? 0.228 -19.612 -7.742 1.00 85.19 274 VAL A N 1
ATOM 2173 C CA . VAL A 1 274 ? 0.641 -21.025 -7.804 1.00 85.19 274 VAL A CA 1
ATOM 2174 C C . VAL A 1 274 ? 1.631 -21.256 -8.944 1.00 85.19 274 VAL A C 1
ATOM 2176 O O . VAL A 1 274 ? 2.647 -21.913 -8.734 1.00 85.19 274 VAL A O 1
ATOM 2179 N N . ILE A 1 275 ? 1.381 -20.691 -10.130 1.00 82.62 275 ILE A N 1
ATOM 2180 C CA . ILE A 1 275 ? 2.310 -20.784 -11.265 1.00 82.62 275 ILE A CA 1
ATOM 2181 C C . ILE A 1 275 ? 3.668 -20.189 -10.886 1.00 82.62 275 ILE A C 1
ATOM 2183 O O . ILE A 1 275 ? 4.688 -20.847 -11.074 1.00 82.62 275 ILE A O 1
ATOM 2187 N N . LEU A 1 276 ? 3.688 -18.983 -10.310 1.00 79.19 276 LEU A N 1
ATOM 2188 C CA . LEU A 1 276 ? 4.927 -18.337 -9.874 1.00 79.19 276 LEU A CA 1
AT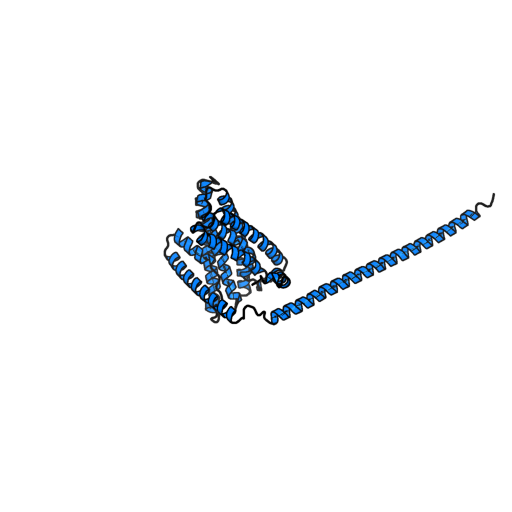OM 2189 C C . LEU A 1 276 ? 5.650 -19.164 -8.818 1.00 79.19 276 LEU A C 1
ATOM 2191 O O . LEU A 1 276 ? 6.844 -19.394 -8.952 1.00 79.19 276 LEU A O 1
ATOM 2195 N N . PHE A 1 277 ? 4.931 -19.686 -7.826 1.00 83.94 277 PHE A N 1
ATOM 2196 C CA . PHE A 1 277 ? 5.512 -20.539 -6.797 1.00 83.94 277 PHE A CA 1
ATOM 2197 C C . PHE A 1 277 ? 6.173 -21.791 -7.392 1.00 83.94 277 PHE A C 1
ATOM 2199 O O . PHE A 1 277 ? 7.301 -22.124 -7.030 1.00 83.94 277 PHE A O 1
ATOM 2206 N N . VAL A 1 278 ? 5.511 -22.457 -8.345 1.00 85.31 278 VAL A N 1
ATOM 2207 C CA . VAL A 1 278 ? 6.073 -23.621 -9.046 1.00 85.31 278 VAL A CA 1
ATOM 2208 C C . VAL A 1 278 ? 7.294 -23.223 -9.873 1.00 85.31 278 VAL A C 1
ATOM 2210 O O . VAL A 1 278 ? 8.313 -23.903 -9.800 1.00 85.31 278 VAL A O 1
ATOM 2213 N N . LEU A 1 279 ? 7.238 -22.116 -10.619 1.0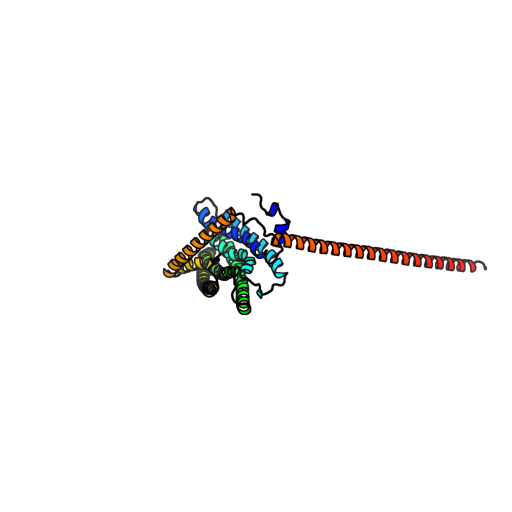0 81.38 279 LEU A N 1
ATOM 2214 C CA . LEU A 1 279 ? 8.380 -21.622 -11.393 1.00 81.38 279 LEU A CA 1
ATOM 2215 C C . LEU A 1 279 ? 9.567 -21.272 -10.490 1.00 81.38 279 LEU A C 1
ATOM 2217 O O . LEU A 1 279 ? 10.693 -21.648 -10.804 1.00 81.38 279 LEU A O 1
ATOM 2221 N N . THR A 1 280 ? 9.329 -20.629 -9.345 1.00 82.19 280 THR A N 1
ATOM 2222 C CA . THR A 1 280 ? 10.366 -20.339 -8.350 1.00 82.19 280 THR A CA 1
ATOM 2223 C C . THR A 1 280 ? 10.943 -21.624 -7.759 1.00 82.19 280 THR A C 1
ATOM 2225 O O . THR A 1 280 ? 12.160 -21.735 -7.642 1.00 82.19 280 THR A O 1
ATOM 2228 N N . ALA A 1 281 ? 10.116 -22.623 -7.438 1.00 84.62 281 ALA A N 1
ATOM 2229 C CA . ALA A 1 281 ? 10.588 -23.917 -6.943 1.00 84.62 281 ALA A CA 1
ATOM 2230 C C . ALA A 1 281 ? 11.426 -24.668 -7.994 1.00 84.62 281 ALA A C 1
ATOM 2232 O O . ALA A 1 281 ? 12.482 -25.209 -7.675 1.00 84.62 281 ALA A O 1
ATOM 2233 N N . VAL A 1 282 ? 11.003 -24.646 -9.262 1.00 83.88 282 VAL A N 1
ATOM 2234 C CA . VAL A 1 282 ? 11.754 -25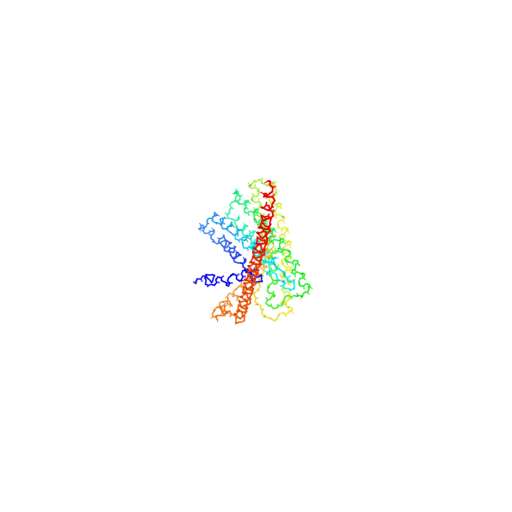.232 -10.383 1.00 83.88 282 VAL A CA 1
ATOM 2235 C C . VAL A 1 282 ? 13.076 -24.497 -10.601 1.00 83.88 282 VAL A C 1
ATOM 2237 O O . VAL A 1 282 ? 14.106 -25.148 -10.753 1.00 83.88 282 VAL A O 1
ATOM 2240 N N . ALA A 1 283 ? 13.079 -23.163 -10.586 1.00 79.81 283 ALA A N 1
ATOM 2241 C CA . ALA A 1 283 ? 14.294 -22.357 -10.703 1.00 79.81 283 ALA A CA 1
ATOM 2242 C C . ALA A 1 283 ? 15.255 -22.603 -9.528 1.00 79.81 283 ALA A C 1
ATOM 2244 O O . ALA A 1 283 ? 16.468 -22.691 -9.721 1.00 79.81 283 ALA A O 1
ATOM 2245 N N . PHE A 1 284 ? 14.714 -22.796 -8.321 1.00 81.88 284 PHE A N 1
ATOM 2246 C CA . PHE A 1 284 ? 15.482 -23.176 -7.140 1.00 81.88 284 PHE A CA 1
ATOM 2247 C C . PHE A 1 284 ? 16.123 -24.559 -7.307 1.00 81.88 284 PHE A C 1
ATOM 2249 O O . PHE A 1 284 ? 17.316 -24.714 -7.060 1.00 81.88 284 PHE A O 1
ATOM 2256 N N . TRP A 1 285 ? 15.370 -25.553 -7.787 1.00 82.75 285 TRP A N 1
ATOM 2257 C CA . TRP A 1 285 ? 15.894 -26.898 -8.047 1.00 82.75 285 TRP A CA 1
ATOM 2258 C C . TRP A 1 285 ? 16.909 -26.953 -9.190 1.00 82.75 285 TRP A C 1
ATOM 2260 O O . TRP A 1 285 ? 17.835 -27.756 -9.132 1.00 82.75 285 TRP A O 1
ATOM 2270 N N . LYS A 1 286 ? 16.775 -26.094 -10.203 1.00 79.50 286 LYS A N 1
ATOM 2271 C CA . LYS A 1 286 ? 17.755 -25.961 -11.292 1.00 79.50 286 LYS A CA 1
ATOM 2272 C C . LYS A 1 286 ? 19.016 -25.185 -10.892 1.00 79.50 286 LYS A C 1
ATOM 2274 O O . LYS A 1 286 ? 19.974 -25.172 -11.655 1.00 79.50 286 LYS A O 1
ATOM 2279 N N . GLY A 1 287 ? 19.033 -24.551 -9.718 1.00 69.06 287 GLY A N 1
ATOM 2280 C CA . GLY A 1 287 ? 20.171 -23.766 -9.235 1.00 69.06 287 GLY A CA 1
ATOM 2281 C C . GLY A 1 287 ? 20.346 -22.400 -9.913 1.00 69.06 287 GLY A C 1
ATOM 2282 O O . GLY A 1 287 ? 21.332 -21.721 -9.646 1.00 69.06 287 GLY A O 1
ATOM 2283 N N . GLU A 1 288 ? 19.393 -21.957 -10.739 1.00 66.44 288 GLU A N 1
ATOM 2284 C CA . GLU A 1 288 ? 19.494 -20.700 -11.504 1.00 66.44 288 GLU A CA 1
ATOM 2285 C C . GLU A 1 288 ? 19.336 -19.437 -10.634 1.00 66.44 288 GLU A C 1
ATOM 2287 O O . GLU A 1 288 ? 19.663 -18.342 -11.073 1.00 66.44 288 GLU A O 1
ATOM 2292 N N . ILE A 1 289 ? 18.878 -19.568 -9.381 1.00 60.97 289 ILE A N 1
ATOM 2293 C CA . ILE A 1 289 ? 18.635 -18.426 -8.475 1.00 60.97 289 ILE A CA 1
ATOM 2294 C C . ILE A 1 289 ? 19.924 -17.900 -7.812 1.00 60.97 289 ILE A C 1
ATOM 2296 O O . ILE A 1 289 ? 19.989 -16.728 -7.445 1.00 60.97 289 ILE A O 1
ATOM 2300 N N . PHE A 1 290 ? 20.953 -18.738 -7.640 1.00 56.62 290 PHE A N 1
ATOM 2301 C CA . PHE A 1 290 ? 22.172 -18.371 -6.894 1.00 56.62 290 PHE A CA 1
ATOM 2302 C C . PHE A 1 290 ? 23.403 -18.117 -7.773 1.00 56.62 290 PHE A C 1
ATOM 2304 O O . PHE A 1 290 ? 24.445 -17.717 -7.255 1.00 56.62 290 PHE A O 1
ATOM 2311 N N . ILE A 1 291 ? 23.308 -18.348 -9.084 1.00 48.03 291 ILE A N 1
ATOM 2312 C CA . ILE A 1 291 ? 24.417 -18.141 -10.017 1.00 48.03 291 ILE A CA 1
ATOM 2313 C C . ILE A 1 291 ? 24.316 -16.708 -10.541 1.00 48.03 291 ILE A C 1
ATOM 2315 O O . ILE A 1 291 ? 23.502 -16.411 -11.409 1.00 48.03 291 ILE A O 1
ATOM 2319 N N . SER A 1 292 ? 25.138 -15.805 -10.004 1.00 48.84 292 SER A N 1
ATOM 2320 C CA . SER A 1 292 ? 25.345 -14.483 -10.604 1.00 48.84 292 SER A CA 1
ATOM 2321 C C . SER A 1 292 ? 25.880 -14.666 -12.023 1.00 48.84 292 SER A C 1
ATOM 2323 O O . SER A 1 292 ? 26.865 -15.388 -12.211 1.00 48.84 292 SER A O 1
ATOM 2325 N N . THR A 1 293 ? 25.255 -14.031 -13.011 1.00 48.50 293 THR A N 1
ATOM 2326 C CA . THR A 1 293 ? 25.709 -14.080 -14.404 1.00 48.50 293 THR A CA 1
ATOM 2327 C C . THR A 1 293 ? 27.174 -13.628 -14.504 1.00 48.50 293 THR A C 1
ATOM 2329 O O . THR A 1 293 ? 27.570 -12.684 -13.810 1.00 48.50 293 THR A O 1
ATOM 2332 N N . PRO A 1 294 ? 28.005 -14.258 -15.358 1.00 49.91 294 PRO A N 1
ATOM 2333 C CA . PRO A 1 294 ? 29.399 -13.857 -15.555 1.00 49.91 294 PRO A CA 1
ATOM 2334 C C . PRO A 1 294 ? 29.550 -12.363 -15.881 1.00 49.91 294 PRO A C 1
ATOM 2336 O O . PRO A 1 294 ? 30.521 -11.742 -15.449 1.00 49.91 294 PRO A O 1
ATOM 2339 N N . GLU A 1 295 ? 28.568 -11.753 -16.561 1.00 52.09 295 GLU A N 1
ATOM 2340 C CA . GLU A 1 295 ? 28.562 -10.312 -16.827 1.00 52.09 295 GLU A CA 1
ATOM 2341 C C . GLU A 1 295 ? 28.464 -9.450 -15.556 1.00 52.09 295 GLU A C 1
ATOM 2343 O O . GLU A 1 295 ? 29.098 -8.395 -15.490 1.00 52.09 295 GLU A O 1
ATOM 2348 N N . GLU A 1 296 ? 27.714 -9.874 -14.531 1.00 52.25 296 GLU A N 1
ATOM 2349 C CA . GLU A 1 296 ? 27.614 -9.132 -13.266 1.00 52.25 296 GLU A CA 1
ATOM 2350 C C . GLU A 1 296 ? 28.923 -9.201 -12.469 1.00 52.25 296 GLU A C 1
ATOM 2352 O O . GLU A 1 296 ? 29.340 -8.193 -11.896 1.00 52.25 296 GLU A O 1
ATOM 2357 N N . ILE A 1 297 ? 29.626 -10.338 -12.519 1.00 55.12 297 ILE A N 1
ATOM 2358 C CA . ILE A 1 297 ? 30.940 -10.528 -11.880 1.00 55.12 297 ILE A CA 1
ATOM 2359 C C . ILE A 1 297 ? 32.012 -9.668 -12.573 1.00 55.12 297 ILE A C 1
ATOM 2361 O O . ILE A 1 297 ? 32.810 -8.998 -11.910 1.00 55.12 297 ILE A O 1
ATOM 2365 N N . ILE A 1 298 ? 32.017 -9.632 -13.911 1.00 53.31 298 ILE A N 1
ATOM 2366 C CA . ILE A 1 298 ? 32.954 -8.817 -14.702 1.00 53.31 298 ILE A CA 1
ATOM 2367 C C . ILE A 1 298 ? 32.705 -7.325 -14.452 1.00 53.31 298 ILE A C 1
ATOM 2369 O O . ILE A 1 298 ? 33.647 -6.576 -14.194 1.00 53.31 298 ILE A O 1
ATOM 2373 N N . ARG A 1 299 ? 31.440 -6.886 -14.445 1.00 56.12 299 ARG A N 1
ATOM 2374 C CA . ARG A 1 299 ? 31.078 -5.491 -14.157 1.00 56.12 299 ARG A CA 1
ATOM 2375 C C . ARG A 1 299 ? 31.466 -5.074 -12.735 1.00 56.12 299 ARG A C 1
ATOM 2377 O O . ARG A 1 299 ? 31.945 -3.957 -12.544 1.00 56.12 299 ARG A O 1
ATOM 2384 N N . ASP A 1 300 ? 31.318 -5.973 -11.761 1.00 56.81 300 ASP A N 1
ATOM 2385 C CA . ASP A 1 300 ? 31.773 -5.755 -10.384 1.00 56.81 300 ASP A CA 1
ATOM 2386 C C . ASP A 1 300 ? 33.300 -5.627 -10.285 1.00 56.81 300 ASP A C 1
ATOM 2388 O O . ASP A 1 300 ? 33.790 -4.829 -9.482 1.00 56.81 300 ASP A O 1
ATOM 2392 N N . THR A 1 301 ? 34.040 -6.379 -11.105 1.00 58.12 301 THR A N 1
ATOM 2393 C CA . THR A 1 301 ? 35.511 -6.351 -11.153 1.00 58.12 301 THR A CA 1
ATOM 2394 C C . THR A 1 301 ? 36.015 -5.047 -11.772 1.00 58.12 301 THR A C 1
ATOM 2396 O O . THR A 1 301 ? 36.842 -4.365 -11.173 1.00 58.12 301 THR A O 1
ATOM 2399 N N . TYR A 1 302 ? 35.439 -4.631 -12.904 1.00 58.97 302 TYR A N 1
ATOM 2400 C CA . TYR A 1 302 ? 35.776 -3.365 -13.565 1.00 58.97 302 TYR A CA 1
ATOM 2401 C C . TYR A 1 302 ? 35.473 -2.139 -12.694 1.00 58.97 302 TYR A C 1
ATOM 2403 O O . TYR A 1 302 ? 36.261 -1.198 -12.649 1.00 58.97 302 TYR A O 1
ATOM 2411 N N . TRP A 1 303 ? 34.346 -2.136 -11.974 1.00 52.12 303 TRP A N 1
ATOM 2412 C CA . TRP A 1 303 ? 34.000 -1.024 -11.083 1.00 52.12 303 TRP A CA 1
ATOM 2413 C C . TRP A 1 303 ? 34.935 -0.936 -9.867 1.00 52.12 303 TRP A C 1
ATOM 2415 O O . TRP A 1 303 ? 35.240 0.159 -9.395 1.00 52.12 303 TRP A O 1
ATOM 2425 N N . LEU A 1 304 ? 35.401 -2.084 -9.361 1.00 60.09 304 LEU A N 1
ATOM 2426 C CA . LEU A 1 304 ? 36.425 -2.155 -8.314 1.00 60.09 304 LEU A CA 1
ATOM 2427 C C . LEU A 1 304 ? 37.739 -1.532 -8.776 1.00 60.09 304 LEU A C 1
ATOM 2429 O O . LEU A 1 304 ? 38.308 -0.731 -8.041 1.00 60.09 304 LEU A O 1
ATOM 2433 N N . ASP A 1 305 ? 38.167 -1.876 -9.985 1.00 63.31 305 ASP A N 1
ATOM 2434 C CA . ASP A 1 305 ? 39.415 -1.393 -10.567 1.00 63.31 305 ASP A CA 1
ATOM 2435 C C . ASP A 1 305 ? 39.352 0.118 -10.833 1.00 63.31 305 ASP A C 1
ATOM 2437 O O . ASP A 1 305 ? 40.223 0.878 -10.419 1.00 63.31 305 ASP A O 1
ATOM 2441 N N . MET A 1 306 ? 38.234 0.594 -11.392 1.00 69.00 306 MET A N 1
ATOM 2442 C CA . MET A 1 306 ? 38.004 2.021 -11.634 1.00 69.00 306 MET A CA 1
ATOM 2443 C C . MET A 1 306 ? 38.007 2.844 -10.340 1.00 69.00 306 MET A C 1
ATOM 2445 O O . MET A 1 306 ? 38.586 3.929 -10.294 1.00 69.00 306 MET A O 1
ATOM 2449 N N . LYS A 1 307 ? 37.373 2.337 -9.275 1.00 65.81 307 LYS A N 1
ATOM 2450 C CA . LYS A 1 307 ? 37.323 3.040 -7.991 1.00 65.81 307 LYS A CA 1
ATOM 2451 C C . LYS A 1 307 ? 38.668 3.022 -7.269 1.00 65.81 307 LYS A C 1
ATOM 2453 O O . LYS A 1 307 ? 39.038 4.026 -6.671 1.00 65.81 307 LYS A O 1
ATOM 2458 N N . LEU A 1 308 ? 39.397 1.908 -7.343 1.00 70.81 308 LEU A N 1
ATOM 2459 C CA . LEU A 1 308 ? 40.751 1.819 -6.808 1.00 70.81 308 LEU A CA 1
ATOM 2460 C C . LEU A 1 308 ? 41.664 2.834 -7.502 1.00 70.81 308 LEU A C 1
ATOM 2462 O O . LEU A 1 308 ? 42.388 3.550 -6.822 1.00 70.81 308 LEU A O 1
ATOM 2466 N N . ASN A 1 309 ? 41.561 2.959 -8.826 1.00 69.44 309 ASN A N 1
ATOM 2467 C CA . ASN A 1 309 ? 42.337 3.929 -9.594 1.00 69.44 309 ASN A CA 1
ATOM 2468 C C . ASN A 1 309 ? 41.986 5.377 -9.219 1.00 69.44 309 ASN A C 1
ATOM 2470 O O . ASN A 1 309 ? 42.893 6.167 -8.988 1.00 69.44 309 ASN A O 1
ATOM 2474 N N . GLN A 1 310 ? 40.703 5.709 -9.036 1.00 68.69 310 GLN A N 1
ATOM 2475 C CA . GLN A 1 310 ? 40.300 7.040 -8.552 1.00 68.69 310 GLN A CA 1
ATOM 2476 C C . GLN A 1 310 ? 40.793 7.340 -7.127 1.00 68.69 310 GLN A C 1
ATOM 2478 O O . GLN A 1 310 ? 41.218 8.459 -6.839 1.00 68.69 310 GLN A O 1
ATOM 2483 N N . ASP A 1 311 ? 40.745 6.357 -6.224 1.00 71.31 311 ASP A N 1
ATOM 2484 C CA . ASP A 1 311 ? 41.231 6.515 -4.849 1.00 71.31 311 ASP A CA 1
ATOM 2485 C C . ASP A 1 311 ? 42.773 6.640 -4.806 1.00 71.31 311 ASP A C 1
ATOM 2487 O O . ASP A 1 311 ? 43.311 7.347 -3.949 1.00 71.31 311 ASP A O 1
ATOM 2491 N N . LEU A 1 312 ? 43.487 5.987 -5.734 1.00 71.75 312 LEU A N 1
ATOM 2492 C CA . LEU A 1 312 ? 44.940 6.100 -5.904 1.00 71.75 312 LEU A CA 1
ATOM 2493 C C . LEU A 1 312 ? 45.345 7.455 -6.495 1.00 71.75 312 LEU A C 1
ATOM 2495 O O . LEU A 1 312 ? 46.240 8.088 -5.944 1.00 71.75 312 LEU A O 1
ATOM 2499 N N . GLU A 1 313 ? 44.658 7.926 -7.540 1.00 70.19 313 GLU A N 1
ATOM 2500 C CA . GLU A 1 313 ? 44.885 9.248 -8.145 1.00 70.19 313 GLU A CA 1
ATOM 2501 C C . GLU A 1 313 ? 44.666 10.378 -7.134 1.00 70.19 313 GLU A C 1
ATOM 2503 O O . GLU A 1 313 ? 45.452 11.323 -7.053 1.00 70.19 313 GLU A O 1
ATOM 2508 N N . LYS A 1 314 ? 43.627 10.255 -6.303 1.00 70.50 314 LYS A N 1
ATOM 2509 C CA . LYS A 1 314 ? 43.348 11.224 -5.243 1.00 70.50 314 LYS A CA 1
ATOM 2510 C C . LYS A 1 314 ? 44.414 11.211 -4.145 1.00 70.50 314 LYS A C 1
ATOM 2512 O O . LYS A 1 314 ? 44.782 12.254 -3.617 1.00 70.50 314 LYS A O 1
ATOM 2517 N N . ARG A 1 315 ? 44.946 10.033 -3.804 1.00 67.44 315 ARG A N 1
ATOM 2518 C CA . ARG A 1 315 ? 46.068 9.925 -2.861 1.00 67.44 315 ARG A CA 1
ATOM 2519 C C . ARG A 1 315 ? 47.360 10.499 -3.427 1.00 67.44 315 ARG A C 1
ATOM 2521 O O . ARG A 1 315 ? 48.099 11.103 -2.658 1.00 67.44 315 ARG A O 1
ATOM 2528 N N . SER A 1 316 ? 47.629 10.315 -4.722 1.00 67.62 316 SER A N 1
ATOM 2529 C CA . SER A 1 316 ? 48.810 10.899 -5.361 1.00 67.62 316 SER A CA 1
ATOM 2530 C C . SER A 1 316 ? 48.721 12.421 -5.439 1.00 67.62 316 SER A C 1
ATOM 2532 O O . SER A 1 316 ? 49.703 13.088 -5.125 1.00 67.62 316 SER A O 1
ATOM 2534 N N . SER A 1 317 ? 47.545 12.979 -5.755 1.00 64.38 317 SER A N 1
ATOM 2535 C CA . SER A 1 317 ? 47.356 14.436 -5.754 1.00 64.38 317 SER A CA 1
ATOM 2536 C C . SER A 1 317 ? 47.525 15.028 -4.356 1.00 64.38 317 SER A C 1
ATOM 2538 O O . SER A 1 317 ? 48.249 16.004 -4.189 1.00 64.38 317 SER A O 1
ATOM 2540 N N . ASP A 1 318 ? 46.945 14.387 -3.334 1.00 70.81 318 ASP A N 1
ATOM 2541 C CA . ASP A 1 318 ? 47.083 14.840 -1.946 1.00 70.81 318 ASP A CA 1
ATOM 2542 C C . ASP A 1 318 ? 48.555 14.788 -1.479 1.00 70.81 318 ASP A C 1
ATOM 2544 O O . ASP A 1 318 ? 48.993 15.661 -0.731 1.00 70.81 318 ASP A O 1
ATOM 2548 N N . SER A 1 319 ? 49.348 13.799 -1.920 1.00 68.31 319 SER A N 1
ATOM 2549 C CA . SER A 1 319 ? 50.783 13.739 -1.600 1.00 68.31 319 SER A CA 1
ATOM 2550 C C . SER A 1 319 ? 51.620 14.795 -2.325 1.00 68.31 319 SER A C 1
ATOM 2552 O O . SER A 1 319 ? 52.501 15.383 -1.700 1.00 68.31 319 SER A O 1
ATOM 2554 N N . GLU A 1 320 ? 51.333 15.076 -3.599 1.00 68.88 320 GLU A N 1
ATOM 2555 C CA . GLU A 1 320 ? 52.032 16.121 -4.362 1.00 68.88 320 GLU A CA 1
ATOM 2556 C C . GLU A 1 320 ? 51.750 17.519 -3.792 1.00 68.88 320 GLU A C 1
ATOM 2558 O O . GLU A 1 320 ? 52.657 18.347 -3.695 1.00 68.88 320 GLU A O 1
ATOM 2563 N N . ASP A 1 321 ? 50.518 17.774 -3.343 1.00 66.00 321 ASP A N 1
ATOM 2564 C CA . ASP A 1 321 ? 50.143 19.039 -2.705 1.00 66.00 321 ASP A CA 1
ATOM 2565 C C . ASP A 1 321 ? 50.833 19.228 -1.340 1.00 66.00 321 ASP A C 1
ATOM 2567 O O . ASP A 1 321 ? 51.242 20.343 -0.993 1.00 66.00 321 ASP A O 1
ATOM 2571 N N . ILE A 1 322 ? 51.034 18.144 -0.578 1.00 68.94 322 ILE A N 1
ATOM 2572 C CA . ILE A 1 322 ? 51.792 18.163 0.685 1.00 68.94 322 ILE A CA 1
ATOM 2573 C C . ILE A 1 322 ? 53.283 18.433 0.430 1.00 68.94 322 ILE A C 1
ATOM 2575 O O . ILE A 1 322 ? 53.883 19.245 1.142 1.00 68.94 322 ILE A O 1
ATOM 2579 N N . GLU A 1 323 ? 53.885 17.803 -0.584 1.00 69.00 323 GLU A N 1
ATOM 2580 C CA . GLU A 1 323 ? 55.285 18.052 -0.956 1.00 69.00 323 GLU A CA 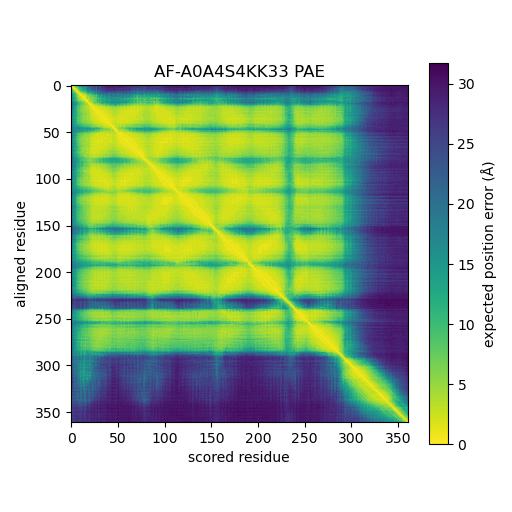1
ATOM 2581 C C . GLU A 1 323 ? 55.497 19.499 -1.420 1.00 69.00 323 GLU A C 1
ATOM 2583 O O . GLU A 1 323 ? 56.393 20.179 -0.913 1.00 69.00 323 GLU A O 1
ATOM 2588 N N . ARG A 1 324 ? 54.613 20.031 -2.275 1.00 65.62 324 ARG A N 1
ATOM 2589 C CA . ARG A 1 324 ? 54.644 21.445 -2.695 1.00 65.62 324 ARG A CA 1
ATOM 2590 C C . ARG A 1 324 ? 54.484 22.419 -1.531 1.00 65.62 324 ARG A C 1
ATOM 2592 O O . ARG A 1 324 ? 55.164 23.445 -1.483 1.00 65.62 324 ARG A O 1
ATOM 2599 N N . GLY A 1 325 ? 53.596 22.114 -0.584 1.00 63.44 325 GLY A N 1
ATOM 2600 C CA . GLY A 1 325 ? 53.424 22.900 0.640 1.00 63.44 325 GLY A CA 1
ATOM 2601 C C . GLY A 1 325 ? 54.691 22.925 1.501 1.00 63.44 325 GLY A C 1
ATOM 2602 O O . GLY A 1 325 ? 55.094 23.981 1.998 1.00 63.44 325 GLY A O 1
ATOM 2603 N N . SER A 1 326 ? 55.362 21.780 1.632 1.00 64.75 326 SER A N 1
ATOM 2604 C CA . SER A 1 326 ? 56.628 21.642 2.360 1.00 64.75 326 SER A CA 1
ATOM 2605 C C . SER A 1 326 ? 57.781 22.396 1.683 1.00 64.75 326 SER A C 1
ATOM 2607 O O . SER A 1 326 ? 58.546 23.094 2.360 1.00 64.75 326 SER A O 1
ATOM 2609 N N . GLU A 1 327 ? 57.893 22.326 0.354 1.00 68.25 327 GLU A N 1
ATOM 2610 C CA . GLU A 1 327 ? 58.903 23.069 -0.410 1.00 68.25 327 GLU A CA 1
ATOM 2611 C C . GLU A 1 327 ? 58.712 24.583 -0.287 1.00 68.25 327 GLU A C 1
ATOM 2613 O O . GLU A 1 327 ? 59.674 25.297 0.002 1.00 68.25 327 GLU A O 1
ATOM 2618 N N . ASN A 1 328 ? 57.474 25.076 -0.405 1.00 64.31 328 ASN A N 1
ATOM 2619 C CA . ASN A 1 328 ? 57.169 26.499 -0.239 1.00 64.31 328 ASN A CA 1
ATOM 2620 C C . ASN A 1 328 ? 57.487 26.999 1.178 1.00 64.31 328 ASN A C 1
ATOM 2622 O O . ASN A 1 328 ? 58.091 28.058 1.334 1.00 64.31 328 ASN A O 1
ATOM 2626 N N . THR A 1 329 ? 57.172 26.208 2.206 1.00 64.56 329 THR A N 1
ATOM 2627 C CA . THR A 1 329 ? 57.478 26.550 3.607 1.00 64.56 329 THR A CA 1
ATOM 2628 C C . THR A 1 329 ? 58.993 26.581 3.856 1.00 64.56 329 THR A C 1
ATOM 2630 O O . THR A 1 329 ? 59.516 27.447 4.563 1.00 64.56 329 THR A O 1
ATOM 2633 N N . THR A 1 330 ? 59.733 25.658 3.236 1.00 68.06 330 THR A N 1
ATOM 2634 C CA . THR A 1 330 ? 61.200 25.608 3.314 1.00 68.06 330 THR A CA 1
ATOM 2635 C C . THR A 1 330 ? 61.835 26.788 2.572 1.00 68.06 330 THR A C 1
ATOM 2637 O O . THR A 1 330 ? 62.787 27.401 3.069 1.00 68.06 330 THR A O 1
ATOM 2640 N N . ALA A 1 331 ? 61.280 27.161 1.415 1.00 65.06 331 ALA A N 1
ATOM 2641 C CA . ALA A 1 331 ? 61.698 28.326 0.646 1.00 65.06 331 ALA A CA 1
ATOM 2642 C C . ALA A 1 331 ? 61.445 29.634 1.413 1.00 65.06 331 ALA A C 1
ATOM 2644 O O . ALA A 1 331 ? 62.363 30.454 1.508 1.00 65.06 331 ALA A O 1
ATOM 2645 N N . GLU A 1 332 ? 60.280 29.804 2.044 1.00 63.09 332 GLU A N 1
ATOM 2646 C CA . GLU A 1 332 ? 59.971 30.962 2.896 1.00 63.09 332 GLU A CA 1
ATOM 2647 C C . GLU A 1 332 ? 60.913 31.062 4.103 1.00 63.09 332 GLU A C 1
ATOM 2649 O O . GLU A 1 332 ? 61.492 32.125 4.344 1.00 63.09 332 GLU A O 1
ATOM 2654 N N . MET A 1 333 ? 61.171 29.955 4.811 1.00 63.19 333 MET A N 1
ATOM 2655 C CA . MET A 1 333 ? 62.145 29.933 5.912 1.00 63.19 333 MET A CA 1
ATOM 2656 C C . MET A 1 333 ? 63.563 30.297 5.449 1.00 63.19 333 MET A C 1
ATOM 2658 O O . MET A 1 333 ? 64.298 30.987 6.164 1.00 63.19 333 MET A O 1
ATOM 2662 N N . SER A 1 334 ? 63.962 29.877 4.245 1.00 65.06 334 SER A N 1
ATOM 2663 C CA . SER A 1 334 ? 65.257 30.250 3.665 1.00 65.06 334 SER A CA 1
ATOM 2664 C C . SER A 1 334 ? 65.332 31.743 3.311 1.00 65.06 334 SER A C 1
ATOM 2666 O O . SER A 1 334 ? 66.372 32.380 3.513 1.00 65.06 334 SER A O 1
ATOM 2668 N N . HIS A 1 335 ? 64.219 32.325 2.850 1.00 64.50 335 HIS A N 1
ATOM 2669 C CA . HIS A 1 335 ? 64.096 33.747 2.544 1.00 64.50 335 HIS A CA 1
ATOM 2670 C C . HIS A 1 335 ? 64.182 34.600 3.817 1.00 64.50 335 HIS A C 1
ATOM 2672 O O . HIS A 1 335 ? 64.942 35.571 3.851 1.00 64.50 335 HIS A O 1
ATOM 2678 N N . TYR A 1 336 ? 63.499 34.179 4.887 1.00 56.19 336 TYR A N 1
ATOM 2679 C CA . TYR A 1 336 ? 63.548 34.830 6.198 1.00 56.19 336 TYR A CA 1
ATOM 2680 C C . TYR A 1 336 ? 64.960 34.790 6.800 1.00 56.19 336 TYR A C 1
ATOM 2682 O O . TYR A 1 336 ? 65.470 35.800 7.286 1.00 56.19 336 TYR A O 1
ATOM 2690 N N . ARG A 1 337 ? 65.658 33.649 6.690 1.00 60.12 337 ARG A N 1
ATOM 2691 C CA . ARG A 1 337 ? 67.045 33.502 7.168 1.00 60.12 337 ARG A CA 1
ATOM 2692 C C . ARG A 1 337 ? 68.025 34.405 6.399 1.00 60.12 337 ARG A C 1
ATOM 2694 O O . ARG A 1 337 ? 68.955 34.944 6.994 1.00 60.12 337 ARG A O 1
ATOM 2701 N N . ARG A 1 338 ? 67.802 34.631 5.095 1.00 61.66 338 ARG A N 1
ATOM 2702 C CA . ARG A 1 338 ? 68.585 35.580 4.272 1.00 61.66 338 ARG A CA 1
ATOM 2703 C C . ARG A 1 338 ? 68.282 37.054 4.564 1.00 61.66 338 ARG A C 1
ATOM 2705 O O . ARG A 1 338 ? 69.138 37.896 4.290 1.00 61.66 338 ARG A O 1
ATOM 2712 N N . GLN A 1 339 ? 67.088 37.386 5.053 1.00 57.19 339 GLN A N 1
ATOM 2713 C CA . GLN A 1 339 ? 66.761 38.740 5.522 1.00 57.19 339 GLN A CA 1
ATOM 2714 C C . GLN A 1 339 ? 67.370 39.003 6.902 1.00 57.19 339 GLN A C 1
ATOM 2716 O O . GLN A 1 339 ? 68.088 39.984 7.055 1.00 57.19 339 GLN A O 1
ATOM 2721 N N . ALA A 1 340 ? 67.235 38.065 7.844 1.00 55.25 340 ALA A N 1
ATOM 2722 C CA . ALA A 1 340 ? 67.849 38.170 9.170 1.00 55.25 340 ALA A CA 1
ATOM 2723 C C . ALA A 1 340 ? 69.386 38.316 9.113 1.00 55.25 340 ALA A C 1
ATOM 2725 O O . ALA A 1 340 ? 69.962 39.110 9.853 1.00 55.25 340 ALA A O 1
ATOM 2726 N N . GLY A 1 341 ? 70.056 37.613 8.188 1.00 56.47 341 GLY A N 1
ATOM 2727 C CA . GLY A 1 341 ? 71.499 37.779 7.963 1.00 56.47 341 GLY A CA 1
ATOM 2728 C C . GLY A 1 341 ? 71.894 39.133 7.349 1.00 56.47 341 GLY A C 1
ATOM 2729 O O . GLY A 1 341 ? 72.998 39.615 7.592 1.00 56.47 341 GLY A O 1
ATOM 2730 N N . ARG A 1 342 ? 71.003 39.779 6.581 1.00 54.59 342 ARG A N 1
ATOM 2731 C CA . ARG A 1 342 ? 71.224 41.137 6.049 1.00 54.59 342 ARG A CA 1
ATOM 2732 C C . ARG A 1 342 ? 71.027 42.209 7.118 1.00 54.59 342 ARG A C 1
ATOM 2734 O O . ARG A 1 342 ? 71.815 43.151 7.160 1.00 54.59 342 ARG A O 1
ATOM 2741 N N . ASP A 1 343 ? 70.051 42.031 8.003 1.00 52.00 343 ASP A N 1
ATOM 2742 C CA . ASP A 1 343 ? 69.819 42.946 9.124 1.00 52.00 343 ASP A CA 1
ATOM 2743 C C . ASP A 1 343 ? 70.955 42.878 10.161 1.00 52.00 343 ASP A C 1
ATOM 2745 O O . ASP A 1 343 ? 71.390 43.916 10.657 1.00 52.00 343 ASP A O 1
ATOM 2749 N N . GLN A 1 344 ? 71.539 41.697 10.412 1.00 51.25 344 GLN A N 1
ATOM 2750 C CA . GLN A 1 344 ? 72.752 41.569 11.238 1.00 51.25 344 GLN A CA 1
ATOM 2751 C C . GLN A 1 344 ? 73.966 42.305 10.647 1.00 51.25 344 GLN A C 1
ATOM 2753 O O . GLN A 1 344 ? 74.663 43.009 11.378 1.00 51.25 344 GLN A O 1
ATOM 2758 N N . GLY A 1 345 ? 74.185 42.226 9.329 1.00 51.38 345 GLY A N 1
ATOM 2759 C CA . GLY A 1 345 ? 75.251 42.987 8.662 1.00 51.38 345 GLY A CA 1
ATOM 2760 C C . GLY A 1 345 ? 75.042 44.507 8.723 1.00 51.38 345 GLY A C 1
ATOM 2761 O O . GLY A 1 345 ? 76.004 45.274 8.790 1.00 51.38 345 GLY A O 1
ATOM 2762 N N . HIS A 1 346 ? 73.788 44.966 8.760 1.00 48.56 346 HIS A N 1
ATOM 2763 C CA . HIS A 1 346 ? 73.475 46.386 8.914 1.00 48.56 346 HIS A CA 1
ATOM 2764 C C . HIS A 1 346 ? 73.705 46.879 10.354 1.00 48.56 346 HIS A C 1
ATOM 2766 O O . HIS A 1 346 ? 74.222 47.979 10.544 1.00 48.56 346 HIS A O 1
ATOM 2772 N N . ILE A 1 347 ? 73.434 46.043 11.364 1.00 49.25 347 ILE A N 1
ATOM 2773 C CA . ILE A 1 347 ? 73.707 46.354 12.779 1.00 49.25 347 ILE A CA 1
ATOM 2774 C C . ILE A 1 347 ? 75.222 46.431 13.060 1.00 49.25 347 ILE A C 1
ATOM 2776 O O . ILE A 1 347 ? 75.662 47.353 13.752 1.00 49.25 347 ILE A O 1
ATOM 2780 N N . GLU A 1 348 ? 76.048 45.550 12.478 1.00 47.25 348 GLU A N 1
ATOM 2781 C CA . GLU A 1 348 ? 77.516 45.647 12.605 1.00 47.25 348 GLU A CA 1
ATOM 2782 C C . GLU A 1 348 ? 78.074 46.921 11.949 1.00 47.25 348 GLU A C 1
ATOM 2784 O O . GLU A 1 348 ? 78.927 47.594 12.527 1.00 47.25 348 GLU A O 1
ATOM 2789 N N . THR A 1 349 ? 77.536 47.325 10.794 1.00 49.09 349 THR A N 1
ATOM 2790 C CA . THR A 1 349 ? 77.992 48.535 10.085 1.00 49.09 349 THR A CA 1
ATOM 2791 C C . THR A 1 349 ? 77.638 49.823 10.849 1.00 49.09 349 THR A C 1
ATOM 2793 O O . THR A 1 349 ? 78.443 50.755 10.905 1.00 49.09 349 THR A O 1
ATOM 2796 N N . VAL A 1 350 ? 76.472 49.866 11.506 1.00 49.03 350 VAL A N 1
ATOM 2797 C CA . VAL A 1 350 ? 76.052 51.001 12.352 1.00 49.03 350 VAL A CA 1
ATOM 2798 C C . VAL A 1 350 ? 76.839 51.050 13.671 1.00 49.03 350 VAL A C 1
ATOM 2800 O O . VAL A 1 350 ? 77.177 52.135 14.140 1.00 49.03 350 VAL A O 1
ATOM 2803 N N . THR A 1 351 ? 77.231 49.904 14.239 1.00 46.03 351 THR A N 1
ATOM 2804 C CA . THR A 1 351 ? 78.035 49.860 15.479 1.00 46.03 351 THR A CA 1
ATOM 2805 C C . THR A 1 351 ? 79.470 50.368 15.262 1.00 46.03 351 THR A C 1
ATOM 2807 O O . THR A 1 351 ? 80.017 51.059 16.124 1.00 46.03 351 THR A O 1
ATOM 2810 N N . VAL A 1 352 ? 80.066 50.128 14.085 1.00 49.66 352 VAL A N 1
ATOM 2811 C CA . VAL A 1 352 ? 81.415 50.628 13.748 1.00 49.66 352 VAL A CA 1
ATOM 2812 C C . VAL A 1 352 ? 81.439 52.154 13.542 1.00 49.66 352 VAL A C 1
ATOM 2814 O O . VAL A 1 352 ? 82.411 52.801 13.931 1.00 49.66 352 VAL A O 1
ATOM 2817 N N . GLN A 1 353 ? 80.365 52.768 13.025 1.00 43.69 353 GLN A N 1
ATOM 2818 C CA . GLN A 1 353 ? 80.290 54.232 12.872 1.00 43.69 353 GLN A CA 1
ATOM 2819 C C . GLN A 1 353 ? 80.079 54.990 14.195 1.00 43.69 353 GLN A C 1
ATOM 2821 O O . GLN A 1 353 ? 80.548 56.123 14.326 1.00 43.69 353 GLN A O 1
ATOM 2826 N N . VAL A 1 354 ? 79.438 54.381 15.199 1.00 47.09 354 VAL A N 1
ATOM 2827 C CA . VAL A 1 354 ? 79.204 55.023 16.508 1.00 47.09 354 VAL A CA 1
ATOM 2828 C C . VAL A 1 354 ? 80.473 55.033 17.377 1.00 47.09 354 VAL A C 1
ATOM 2830 O O . VAL A 1 354 ? 80.674 55.960 18.160 1.00 47.09 354 VAL A O 1
ATOM 2833 N N . HIS A 1 355 ? 81.402 54.088 17.189 1.00 43.19 355 HIS A N 1
ATOM 2834 C CA . HIS A 1 355 ? 82.690 54.090 17.901 1.00 43.19 355 HIS A CA 1
ATOM 2835 C C . HIS A 1 355 ? 83.729 55.083 17.346 1.00 43.19 355 HIS A C 1
ATOM 2837 O O . HIS A 1 355 ? 84.640 55.471 18.072 1.00 43.19 355 HIS A O 1
ATOM 2843 N N . SER A 1 356 ? 83.578 55.576 16.111 1.00 47.28 356 SER A N 1
ATOM 2844 C CA . SER A 1 356 ? 84.489 56.585 15.535 1.00 47.28 356 SER A CA 1
ATOM 2845 C C . SER A 1 356 ? 84.159 58.045 15.885 1.00 47.28 356 SER A C 1
ATOM 2847 O O . SER A 1 356 ? 84.938 58.935 15.551 1.00 47.28 356 SER A O 1
ATOM 2849 N N . VAL A 1 357 ? 83.032 58.311 16.561 1.00 48.75 357 VAL A N 1
ATOM 2850 C CA . VAL A 1 357 ? 82.579 59.677 16.913 1.00 48.75 357 VAL A CA 1
ATOM 2851 C C . VAL A 1 357 ? 82.724 59.984 18.418 1.00 48.75 357 VAL A C 1
ATOM 2853 O O . VAL A 1 357 ? 82.638 61.137 18.814 1.00 48.75 357 VAL A O 1
ATOM 2856 N N . SER A 1 358 ? 83.066 58.994 19.255 1.00 43.47 358 SER A N 1
ATOM 2857 C CA . SER A 1 358 ? 83.253 59.146 20.716 1.00 43.47 358 SER A CA 1
ATOM 2858 C C . SER A 1 358 ? 84.729 59.125 21.171 1.00 43.47 358 SER A C 1
ATOM 2860 O O . SER A 1 358 ? 85.017 58.775 22.314 1.00 43.47 358 SER A O 1
ATOM 2862 N N . ALA A 1 359 ? 85.671 59.469 20.283 1.00 48.34 359 ALA A N 1
ATOM 2863 C CA . ALA A 1 359 ? 87.112 59.572 20.572 1.00 48.34 359 ALA A CA 1
ATOM 2864 C C . ALA A 1 359 ? 87.721 60.905 20.082 1.00 48.34 359 ALA A C 1
ATOM 2866 O O . ALA A 1 359 ? 88.854 60.956 19.598 1.00 48.34 359 ALA A O 1
ATOM 2867 N N . ARG A 1 360 ? 86.935 61.984 20.167 1.00 46.47 360 ARG A N 1
ATOM 2868 C CA . ARG A 1 360 ? 87.391 63.377 20.077 1.00 46.47 360 ARG A CA 1
ATOM 2869 C C . ARG A 1 360 ? 86.624 64.212 21.101 1.00 46.47 360 ARG A C 1
ATOM 2871 O O . ARG A 1 360 ? 85.681 64.900 20.734 1.00 46.47 360 ARG A O 1
ATOM 2878 N N . ASP A 1 361 ? 87.050 64.085 22.349 1.00 41.28 361 ASP A N 1
ATOM 2879 C CA . ASP A 1 361 ? 87.113 65.168 23.334 1.00 41.28 361 ASP A CA 1
ATOM 2880 C C . ASP A 1 361 ? 88.540 65.178 23.894 1.00 41.28 361 ASP A C 1
ATOM 2882 O O . ASP A 1 361 ? 89.077 64.064 24.123 1.00 41.28 361 ASP A O 1
#

Organism: NCBI:txid98765